Protein AF-H0GTE5-F1 (afdb_monomer_lite)

pLDDT: mean 88.33, std 17.84, range [20.48, 98.75]

Secondary structure (DSSP, 8-state):
---------------S----EEEEEEEEE-TT-EEEEEEEEEHHHHHHTT---SEEEEEEEE-S-GGGTT--TT--S-EEEEEEETT--TTSPPPSSPPPPEEEEE-TT-EEEEEEE-STTTB-TTSSEEEEEEEEEE---S-SS--EEEEEEEESSTTGGG-TT------TTEEEEEEEHHHHHSPPPS-TTSEEEEEEEE--TT--TTTTTHHHHHHHHHHHTTS-TTT---EEEEE-GGGTT-GGGHHHHHHHHHHHHHHHHHHHHHTTSEEEEEEEEEETTHHHHHHHHHHHHHHH-GGGG-TTTSPEEEEEEEES--TT--SSPPPGGGTS--

Organism: Saccharomyces cerevisiae x Saccharomyces kudriavzevii (strain VIN7) (NCBI:txid1095631)

Sequence (338 aa):
MPYNILRMKNSLETSGSDGILLADERKTLRIGELYRYKFSVNKNVLKGQGLDVSQLYVRIKNEESSLLRPVYLAGPYSFYIDIRPHNYNENRKFPGKEAIPFIENLKPDERFKVKILLNKNSRVNDSSIYSWTIDIISQLAVTTIPRLEFTFRIGTTRKAVKKSGGRFVSTEGVSLEMWDTKSLWDLPPKFPNKPVHLVIVTHGIFSNIGCDMLYMKDKIEEMTFPMDEAVNPNIIVRGCMDNVGKSGHGIHCLGVRVGKYVLETVDELNKKYRVDRISFIGHSLGGPTQSMAVRYITVKRPSFFDPVKGVKPVNFITLASPFIGVIGDFPFYLSVPL

InterPro domains:
  IPR007751 Domain of unknown function DUF676, lipase-like [PF05057] (193-332)
  IPR029058 Alpha/Beta hydrolase fold [G3DSA:3.40.50.1820] (156-332)
  IPR029058 Alpha/Beta hydrolase fold [SSF53474] (197-326)
  IPR044294 Lipase-like [PTHR12482] (180-328)

Radius of gyration: 23.04 Å; chains: 1; bounding box: 52×58×65 Å

Structure (mmCIF, N/CA/C/O backbone):
data_AF-H0GTE5-F1
#
_entry.id   AF-H0GTE5-F1
#
loop_
_atom_site.group_PDB
_atom_site.id
_atom_site.type_symbol
_atom_site.label_atom_id
_atom_site.label_alt_id
_atom_site.label_comp_id
_atom_site.label_asym_id
_atom_site.label_entity_id
_atom_site.label_seq_id
_atom_site.pdbx_PDB_ins_code
_atom_site.Cartn_x
_atom_site.Cartn_y
_atom_site.Cartn_z
_atom_site.occupancy
_atom_site.B_iso_or_equiv
_atom_site.auth_seq_id
_atom_site.auth_comp_id
_atom_site.auth_asym_id
_atom_site.auth_atom_id
_atom_site.pdbx_PDB_model_num
ATOM 1 N N . MET A 1 1 ? -12.623 39.280 18.910 1.00 26.59 1 MET A N 1
ATOM 2 C CA . MET A 1 1 ? -13.501 38.135 19.233 1.00 26.59 1 MET A CA 1
ATOM 3 C C . MET A 1 1 ? -12.707 36.847 19.084 1.00 26.59 1 MET A C 1
ATOM 5 O O . MET A 1 1 ? -12.363 36.517 17.955 1.00 26.59 1 MET A O 1
ATOM 9 N N . PRO A 1 2 ? -12.332 36.158 20.171 1.00 26.14 2 PRO A N 1
ATOM 10 C CA . PRO A 1 2 ? -11.613 34.901 20.057 1.00 26.14 2 PRO A CA 1
ATOM 11 C C . PRO A 1 2 ? -12.611 33.744 19.938 1.00 26.14 2 PRO A C 1
ATOM 13 O O . PRO A 1 2 ? -13.524 33.596 20.747 1.00 26.14 2 PRO A O 1
ATOM 16 N N . TYR A 1 3 ? -12.449 32.953 18.883 1.00 22.62 3 TYR A N 1
ATOM 17 C CA . TYR A 1 3 ? -13.254 31.775 18.593 1.00 22.62 3 TYR A CA 1
ATOM 18 C C . TYR A 1 3 ? -13.090 30.714 19.692 1.00 22.62 3 TYR A C 1
ATOM 20 O O . TYR A 1 3 ? -11.980 30.291 20.015 1.00 22.62 3 TYR A O 1
ATOM 28 N N . ASN A 1 4 ? -14.220 30.271 20.248 1.00 21.27 4 ASN A N 1
ATOM 29 C CA . ASN A 1 4 ? -14.313 29.163 21.191 1.00 21.27 4 ASN A CA 1
ATOM 30 C C . ASN A 1 4 ? -13.873 27.850 20.526 1.00 21.27 4 ASN A C 1
ATOM 32 O O . ASN A 1 4 ? -14.575 27.297 19.681 1.00 21.27 4 ASN A O 1
ATOM 36 N N . ILE A 1 5 ? -12.731 27.314 20.955 1.00 22.06 5 ILE A N 1
ATOM 37 C CA . ILE A 1 5 ? -12.321 25.943 20.647 1.00 22.06 5 ILE A CA 1
ATOM 38 C C . ILE A 1 5 ? -13.143 25.003 21.538 1.00 22.06 5 ILE A C 1
ATOM 40 O O . ILE A 1 5 ? -12.866 24.840 22.728 1.00 22.06 5 ILE A O 1
ATOM 44 N N . LEU A 1 6 ? -14.158 24.362 20.956 1.00 20.48 6 LEU A N 1
ATOM 45 C CA . LEU A 1 6 ? -14.913 23.271 21.574 1.00 20.48 6 LEU A CA 1
ATOM 46 C C . LEU A 1 6 ? -14.005 22.040 21.751 1.00 20.48 6 LEU A C 1
ATOM 48 O O . LEU A 1 6 ? -13.966 21.129 20.926 1.00 20.48 6 LEU A O 1
ATOM 52 N N . ARG A 1 7 ? -13.274 21.983 22.870 1.00 22.12 7 ARG A N 1
ATOM 53 C CA . ARG A 1 7 ? -12.732 20.721 23.392 1.00 22.12 7 ARG A CA 1
ATOM 54 C C . ARG A 1 7 ? -13.907 19.863 23.862 1.00 22.12 7 ARG A C 1
ATOM 56 O O . ARG A 1 7 ? -14.405 20.053 24.969 1.00 22.12 7 ARG A O 1
ATOM 63 N N . MET A 1 8 ? -14.329 18.891 23.052 1.00 21.27 8 MET A N 1
ATOM 64 C CA . MET A 1 8 ? -15.244 17.837 23.505 1.00 21.27 8 MET A CA 1
ATOM 65 C C . MET A 1 8 ? -14.585 17.017 24.630 1.00 21.27 8 MET A C 1
ATOM 67 O O . MET A 1 8 ? -13.840 16.064 24.389 1.00 21.27 8 MET A O 1
ATOM 71 N N . LYS A 1 9 ? -14.876 17.382 25.883 1.00 25.38 9 LYS A N 1
ATOM 72 C CA . LYS A 1 9 ? -14.775 16.490 27.043 1.00 25.38 9 LYS A CA 1
ATOM 73 C C . LYS A 1 9 ? -15.953 15.516 26.976 1.00 25.38 9 LYS A C 1
ATOM 75 O O . LYS A 1 9 ? -17.044 15.858 27.401 1.00 25.38 9 LYS A O 1
ATOM 80 N N . ASN A 1 10 ? -15.730 14.298 26.487 1.00 25.47 10 ASN A N 1
ATOM 81 C CA . ASN A 1 10 ? -16.711 13.218 26.646 1.00 25.47 10 ASN A CA 1
ATOM 82 C C . ASN A 1 10 ? -16.295 12.298 27.797 1.00 25.47 10 ASN A C 1
ATOM 84 O O . ASN A 1 10 ? -15.542 11.332 27.597 1.00 25.47 10 ASN A O 1
ATOM 88 N N . SER A 1 11 ? -16.792 12.651 28.985 1.00 26.09 11 SER A N 1
ATOM 89 C CA . SER A 1 11 ? -16.929 11.828 30.191 1.00 26.09 11 SER A CA 1
ATOM 90 C C . SER A 1 11 ? -18.225 11.003 30.177 1.00 26.09 11 SER A C 1
ATOM 92 O O . SER A 1 11 ? -19.241 11.521 29.732 1.00 26.09 11 SER A O 1
ATOM 94 N N . LEU A 1 12 ? -18.143 9.797 30.771 1.00 27.78 12 LEU A N 1
ATOM 95 C CA . LEU A 1 12 ? -19.218 8.899 31.262 1.00 27.78 12 LEU A CA 1
ATOM 96 C C . LEU A 1 12 ? -20.091 8.257 30.154 1.00 27.78 12 LEU A C 1
ATOM 98 O O . LEU A 1 12 ? -20.336 8.868 29.129 1.00 27.78 12 LEU A O 1
ATOM 102 N N . GLU A 1 13 ? -20.478 6.978 30.188 1.00 27.97 13 GLU A N 1
ATOM 103 C CA . GLU A 1 13 ? -20.830 6.102 31.312 1.00 27.97 13 GLU A CA 1
ATOM 104 C C . GLU A 1 13 ? -20.121 4.734 31.299 1.00 27.97 13 GLU A C 1
ATOM 106 O O . GLU A 1 13 ? -19.638 4.231 30.282 1.00 27.97 13 GLU A O 1
ATOM 111 N N . THR A 1 14 ? -20.070 4.145 32.490 1.00 42.22 14 THR A N 1
ATOM 112 C CA . THR A 1 14 ? -19.680 2.771 32.797 1.00 42.22 14 THR A CA 1
ATOM 113 C C . THR A 1 14 ? -20.924 1.944 33.090 1.00 42.22 14 THR A C 1
ATOM 115 O O . THR A 1 14 ? -21.629 2.252 34.046 1.00 42.22 14 THR A O 1
ATOM 118 N N . SER A 1 15 ? -21.115 0.838 32.375 1.00 33.84 15 SER A N 1
ATOM 119 C CA . SER A 1 15 ? -21.896 -0.299 32.862 1.00 33.84 15 SER A CA 1
ATOM 120 C C . SER A 1 15 ? -21.244 -1.612 32.404 1.00 33.84 15 SER A C 1
ATOM 122 O O . SER A 1 15 ? -20.975 -1.829 31.227 1.00 33.84 15 SER A O 1
ATOM 124 N N . GLY A 1 16 ? -20.902 -2.461 33.375 1.00 40.75 16 GLY A N 1
ATOM 125 C CA . GLY A 1 16 ? -21.003 -3.915 33.230 1.00 40.75 16 GLY A CA 1
ATOM 126 C C . GLY A 1 16 ? -20.027 -4.699 32.343 1.00 40.75 16 GLY A C 1
ATOM 127 O O . GLY A 1 16 ? -20.429 -5.738 31.849 1.00 40.75 16 GLY A O 1
ATOM 128 N N . SER A 1 17 ? -18.786 -4.262 32.108 1.00 60.53 17 SER A N 1
ATOM 129 C CA . SER A 1 17 ? -17.602 -5.123 31.855 1.00 60.53 17 SER A CA 1
ATOM 130 C C . SER A 1 17 ? -16.410 -4.244 31.459 1.00 60.53 17 SER A C 1
ATOM 132 O O . SER A 1 17 ? -16.575 -3.150 30.918 1.00 60.53 17 SER A O 1
ATOM 134 N N . ASP A 1 18 ? -15.178 -4.696 31.696 1.00 72.69 18 ASP A N 1
ATOM 135 C CA . ASP A 1 18 ? -13.967 -3.990 31.241 1.00 72.69 18 ASP A CA 1
ATOM 136 C C . ASP A 1 18 ? -13.840 -3.900 29.701 1.00 72.69 18 ASP A C 1
ATOM 138 O O . ASP A 1 18 ? -12.944 -3.226 29.181 1.00 72.69 18 ASP A O 1
ATOM 142 N N . GLY A 1 19 ? -14.785 -4.498 28.968 1.00 81.19 19 GLY A N 1
ATOM 143 C CA . GLY A 1 19 ? -14.738 -4.717 27.532 1.00 81.19 19 GLY A CA 1
ATOM 144 C C . GLY A 1 19 ? -13.769 -5.831 27.155 1.00 81.19 19 GLY A C 1
ATOM 145 O O . GLY A 1 19 ? -13.011 -6.334 27.981 1.00 81.19 19 GLY A O 1
ATOM 146 N N . ILE A 1 20 ? -13.787 -6.190 25.877 1.00 86.69 20 ILE A N 1
ATOM 147 C CA . ILE A 1 20 ? -12.930 -7.227 25.306 1.00 86.69 20 ILE A CA 1
ATOM 148 C C . ILE A 1 20 ? -12.001 -6.570 24.292 1.00 86.69 20 ILE A C 1
ATOM 150 O O . ILE A 1 20 ? -12.402 -5.665 23.549 1.00 86.69 20 ILE A O 1
ATOM 154 N N . LEU A 1 21 ? -10.741 -6.998 24.312 1.00 88.81 21 LEU A N 1
ATOM 155 C CA . LEU A 1 21 ? -9.740 -6.637 23.321 1.00 88.81 21 LEU A CA 1
ATOM 156 C C . LEU A 1 21 ? -9.848 -7.625 22.155 1.00 88.81 21 LEU A C 1
ATOM 158 O O . LEU A 1 21 ? -9.698 -8.826 22.351 1.00 88.81 21 LEU A O 1
ATOM 162 N N . LEU A 1 22 ? -10.149 -7.102 20.971 1.00 89.56 22 LEU A N 1
ATOM 163 C CA . LEU A 1 22 ? -10.405 -7.865 19.747 1.00 89.56 22 LEU A CA 1
ATOM 164 C C . LEU A 1 22 ? -9.160 -7.982 18.858 1.00 89.56 22 LEU A C 1
ATOM 166 O O . LEU A 1 22 ? -9.070 -8.898 18.053 1.00 89.56 22 LEU A O 1
ATOM 170 N N . ALA A 1 23 ? -8.218 -7.046 18.992 1.00 88.75 23 ALA A N 1
ATOM 171 C CA . ALA A 1 23 ? -6.922 -7.053 18.319 1.00 88.75 23 ALA A CA 1
ATOM 172 C C . ALA A 1 23 ? -5.877 -6.350 19.197 1.00 88.75 23 ALA A C 1
ATOM 174 O O . ALA A 1 23 ? -6.193 -5.323 19.810 1.00 88.75 23 ALA A O 1
ATOM 175 N N . ASP A 1 24 ? -4.654 -6.885 19.240 1.00 90.56 24 ASP A N 1
ATOM 176 C CA . ASP A 1 24 ? -3.477 -6.268 19.872 1.00 90.56 24 ASP A CA 1
ATOM 177 C C . ASP A 1 24 ? -2.223 -6.636 19.078 1.00 90.56 24 ASP A C 1
ATOM 179 O O . ASP A 1 24 ? -1.753 -7.768 19.125 1.00 90.56 24 ASP A O 1
ATOM 183 N N . GLU A 1 25 ? -1.696 -5.673 18.334 1.00 90.75 25 GLU A N 1
ATOM 184 C CA . GLU A 1 25 ? -0.494 -5.825 17.526 1.00 90.75 25 GLU A CA 1
ATOM 185 C C . GLU A 1 25 ? 0.579 -4.850 18.011 1.00 90.75 25 GLU A C 1
ATOM 187 O O . GLU A 1 25 ? 0.299 -3.698 18.357 1.00 90.75 25 GLU A O 1
ATOM 192 N N . ARG A 1 26 ? 1.833 -5.302 17.980 1.00 94.81 26 ARG A N 1
ATOM 193 C CA . ARG A 1 26 ? 3.022 -4.455 18.106 1.00 94.81 26 ARG A CA 1
ATOM 194 C C . ARG A 1 26 ? 3.923 -4.744 16.918 1.00 94.81 26 ARG A C 1
ATOM 196 O O . ARG A 1 26 ? 4.288 -5.900 16.697 1.00 94.81 26 ARG A O 1
ATOM 203 N N . LYS A 1 27 ? 4.251 -3.715 16.140 1.00 96.31 27 LYS A N 1
ATOM 204 C CA . LYS A 1 27 ? 5.019 -3.850 14.897 1.00 96.31 27 LYS A CA 1
ATOM 205 C C . LYS A 1 27 ? 6.020 -2.717 14.750 1.00 96.31 27 LYS A C 1
ATOM 207 O O . LYS A 1 27 ? 5.925 -1.696 15.424 1.00 96.31 27 LYS A O 1
ATOM 212 N N . THR A 1 28 ? 6.963 -2.923 13.837 1.00 97.19 28 THR A N 1
ATOM 213 C CA . THR A 1 28 ? 7.971 -1.931 13.467 1.00 97.19 28 THR A CA 1
ATOM 214 C C . THR A 1 28 ? 7.917 -1.642 11.973 1.00 97.19 28 THR A C 1
ATOM 216 O O . THR A 1 28 ? 7.574 -2.533 11.194 1.00 97.19 28 THR A O 1
ATOM 219 N N . LEU A 1 29 ? 8.237 -0.406 11.591 1.00 96.69 29 LEU A N 1
ATOM 220 C CA . LEU A 1 29 ? 8.299 0.063 10.207 1.00 96.69 29 LEU A CA 1
ATOM 221 C C . LEU A 1 29 ? 9.578 0.866 9.958 1.00 96.69 29 LEU A C 1
ATOM 223 O O . LEU A 1 29 ? 10.021 1.640 10.808 1.00 96.69 29 LEU A O 1
ATOM 227 N N . ARG A 1 30 ? 10.156 0.707 8.773 1.00 95.50 30 ARG A N 1
ATOM 228 C CA . ARG A 1 30 ? 11.253 1.518 8.224 1.00 95.50 30 ARG A CA 1
ATOM 229 C C . ARG A 1 30 ? 10.733 2.482 7.163 1.00 95.50 30 ARG A C 1
ATOM 231 O O . ARG A 1 30 ? 9.533 2.602 6.927 1.00 95.50 30 ARG A O 1
ATOM 238 N N . ILE A 1 31 ? 11.648 3.205 6.527 1.00 93.62 31 ILE A N 1
ATOM 239 C CA . ILE A 1 31 ? 11.345 4.031 5.359 1.00 93.62 31 ILE A CA 1
ATOM 240 C C . ILE A 1 31 ? 10.712 3.200 4.241 1.00 93.62 31 ILE A C 1
ATOM 242 O O . ILE A 1 31 ? 11.211 2.135 3.880 1.00 93.62 31 ILE A O 1
ATOM 246 N N . GLY A 1 32 ? 9.611 3.712 3.696 1.00 94.38 32 GLY A N 1
ATOM 247 C CA . GLY A 1 32 ? 8.857 3.042 2.644 1.00 94.38 32 GLY A CA 1
ATOM 248 C C . GLY A 1 32 ? 8.164 1.753 3.070 1.00 94.38 32 GLY A C 1
ATOM 249 O O . GLY A 1 32 ? 7.756 0.992 2.198 1.00 94.38 32 GLY A O 1
ATOM 250 N N . GLU A 1 33 ? 8.035 1.499 4.375 1.00 97.06 33 GLU A N 1
ATOM 251 C CA . GLU A 1 33 ? 7.276 0.365 4.886 1.00 97.06 33 GLU A CA 1
ATOM 252 C C . GLU A 1 33 ? 5.922 0.791 5.470 1.00 97.06 33 GLU A C 1
ATOM 254 O O . GLU A 1 33 ? 5.777 1.858 6.079 1.00 97.06 33 GLU A O 1
ATOM 259 N N . LEU A 1 34 ? 4.941 -0.100 5.341 1.00 98.00 34 LEU A N 1
ATOM 260 C CA . LEU A 1 34 ? 3.605 0.041 5.904 1.00 98.00 34 LEU A CA 1
ATOM 261 C C . LEU A 1 34 ? 2.998 -1.305 6.308 1.00 98.00 34 LEU A C 1
ATOM 263 O O . LEU A 1 34 ? 3.437 -2.368 5.861 1.00 98.00 34 LEU A O 1
ATOM 267 N N . TYR A 1 35 ? 1.945 -1.229 7.120 1.00 98.44 35 TYR A N 1
ATOM 268 C CA . TYR A 1 35 ? 0.999 -2.323 7.318 1.00 98.44 35 TYR A CA 1
ATOM 269 C C . TYR A 1 35 ? -0.395 -1.890 6.879 1.00 98.44 35 TYR A C 1
ATOM 271 O O . TYR A 1 35 ? -0.870 -0.823 7.276 1.00 98.44 35 TYR A O 1
ATOM 279 N N . ARG A 1 36 ? -1.059 -2.760 6.117 1.00 98.50 36 ARG A N 1
ATOM 280 C CA . ARG A 1 36 ? -2.489 -2.679 5.821 1.00 98.50 36 ARG A CA 1
ATOM 281 C C . ARG A 1 36 ? -3.209 -3.777 6.582 1.00 98.50 36 ARG A C 1
ATOM 283 O O . ARG A 1 36 ? -2.862 -4.950 6.462 1.00 98.50 36 ARG A O 1
ATOM 290 N N . TYR A 1 37 ? -4.237 -3.409 7.327 1.00 97.94 37 TYR A N 1
ATOM 291 C CA . TYR A 1 37 ? -5.113 -4.344 8.019 1.00 97.94 37 TYR A CA 1
ATOM 292 C C . TYR A 1 37 ? -6.502 -4.305 7.406 1.00 97.94 37 TYR A C 1
ATOM 294 O O . TYR A 1 37 ? -7.012 -3.233 7.081 1.00 97.94 37 TYR A O 1
ATOM 302 N N . LYS A 1 38 ? -7.151 -5.464 7.325 1.00 97.75 38 LYS A N 1
ATOM 303 C CA . LYS A 1 38 ? -8.587 -5.561 7.078 1.00 97.75 38 LYS A CA 1
ATOM 304 C C . LYS A 1 38 ? -9.236 -6.222 8.279 1.00 97.75 38 LYS A C 1
ATOM 306 O O . LYS A 1 38 ? -9.099 -7.423 8.508 1.00 97.75 38 LYS A O 1
ATOM 311 N N . PHE A 1 39 ? -9.918 -5.406 9.068 1.00 97.00 39 PHE A N 1
ATOM 312 C CA . PHE A 1 39 ? -10.605 -5.847 10.270 1.00 97.00 39 PHE A CA 1
ATOM 313 C C . PHE A 1 39 ? -12.080 -6.072 9.955 1.00 97.00 39 PHE A C 1
ATOM 315 O O . PHE A 1 39 ? -12.734 -5.158 9.453 1.00 97.00 39 PHE A O 1
ATOM 322 N N . SER A 1 40 ? -12.609 -7.257 10.257 1.00 96.75 40 SER A N 1
ATOM 323 C CA . SER A 1 40 ? -14.023 -7.579 10.041 1.00 96.75 40 SER A CA 1
ATOM 324 C C . SER A 1 40 ? -14.668 -8.193 11.278 1.00 96.75 40 SER A C 1
ATOM 326 O O . SER A 1 40 ? -14.043 -8.959 12.007 1.00 96.75 40 SER A O 1
ATOM 328 N N . VAL A 1 41 ? -15.940 -7.868 11.506 1.00 95.44 41 VAL A N 1
ATOM 329 C CA . VAL A 1 41 ? -16.743 -8.406 12.610 1.00 95.44 41 VAL A CA 1
ATOM 330 C C . VAL A 1 41 ? -18.126 -8.829 12.137 1.00 95.44 41 VAL A C 1
ATOM 332 O O . VAL A 1 41 ? -18.790 -8.094 11.408 1.00 95.44 41 VAL A O 1
ATOM 335 N N . ASN A 1 42 ? -18.597 -9.985 12.593 1.00 95.19 42 ASN A N 1
ATOM 336 C CA . ASN A 1 42 ? -19.972 -10.428 12.424 1.00 95.19 42 ASN A CA 1
ATOM 337 C C . ASN A 1 42 ? -20.795 -10.026 13.653 1.00 95.19 42 ASN A C 1
ATOM 339 O O . ASN A 1 42 ? -20.673 -10.610 14.731 1.00 95.19 42 ASN A O 1
ATOM 343 N N . LYS A 1 43 ? -21.670 -9.034 13.480 1.00 93.75 43 LYS A N 1
ATOM 344 C CA . LYS A 1 43 ? -22.459 -8.459 14.575 1.00 93.75 43 LYS A CA 1
ATOM 345 C C . LYS A 1 43 ? -23.405 -9.470 15.230 1.00 93.75 43 LYS A C 1
ATOM 347 O O . LYS A 1 43 ? -23.590 -9.414 16.440 1.00 93.75 43 LYS A O 1
ATOM 352 N N . ASN A 1 44 ? -23.986 -10.392 14.461 1.00 93.25 44 ASN A N 1
ATOM 353 C CA . ASN A 1 44 ? -24.917 -11.388 15.003 1.00 93.25 44 ASN A CA 1
ATOM 354 C C . ASN A 1 44 ? -24.191 -12.406 15.887 1.00 93.25 44 ASN A C 1
ATOM 356 O O . ASN A 1 44 ? -24.697 -12.759 16.948 1.00 93.25 44 ASN A O 1
ATOM 360 N N . VAL A 1 45 ? -22.989 -12.820 15.478 1.00 90.62 45 VAL A N 1
ATOM 361 C CA . VAL A 1 45 ? -22.139 -13.732 16.256 1.00 90.62 45 VAL A CA 1
ATOM 362 C C . VAL A 1 45 ? -21.692 -13.065 17.559 1.00 90.62 45 VAL A C 1
ATOM 364 O O . VAL A 1 45 ? -21.856 -13.647 18.628 1.00 90.62 45 VAL A O 1
ATOM 367 N N . LEU A 1 46 ? -21.241 -11.805 17.498 1.00 87.00 46 LEU A N 1
ATOM 368 C CA . LEU A 1 46 ? -20.909 -11.029 18.699 1.00 87.00 46 LEU A CA 1
ATOM 369 C C . LEU A 1 46 ? -22.116 -10.881 19.635 1.00 87.00 46 LEU A C 1
ATOM 371 O O . LEU A 1 46 ? -21.996 -11.099 20.840 1.00 87.00 46 LEU A O 1
ATOM 375 N N . LYS A 1 47 ? -23.300 -10.579 19.089 1.00 89.88 47 LYS A N 1
ATOM 376 C CA . LYS A 1 47 ? -24.535 -10.476 19.874 1.00 89.88 47 LYS A CA 1
ATOM 377 C C . LYS A 1 47 ? -24.908 -11.802 20.544 1.00 89.88 47 LYS A C 1
ATOM 379 O O . LYS A 1 47 ? -25.308 -11.784 21.705 1.00 89.88 47 LYS A O 1
ATOM 384 N N . GLY A 1 48 ? -24.730 -12.933 19.857 1.00 86.00 48 GLY A N 1
ATOM 385 C CA . GLY A 1 48 ? -24.923 -14.273 20.425 1.00 86.00 48 GLY A CA 1
AT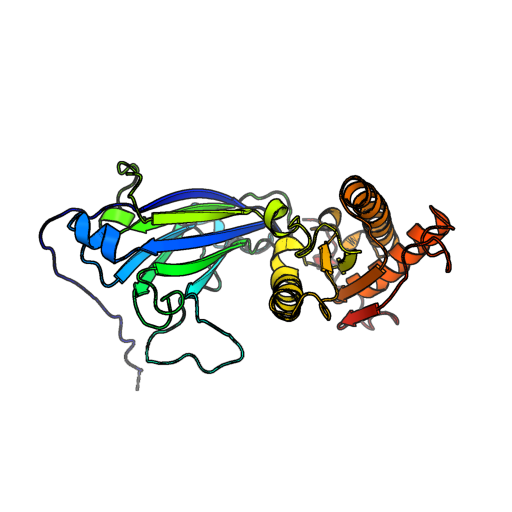OM 386 C C . GLY A 1 48 ? -23.989 -14.582 21.602 1.00 86.00 48 GLY A C 1
ATOM 387 O O . GLY A 1 48 ? -24.365 -15.327 22.499 1.00 86.00 48 GLY A O 1
ATOM 388 N N . GLN A 1 49 ? -22.819 -13.942 21.654 1.00 82.94 49 GLN A N 1
ATOM 389 C CA . GLN A 1 49 ? -21.866 -14.014 22.771 1.00 82.94 49 GLN A CA 1
ATOM 390 C C . GL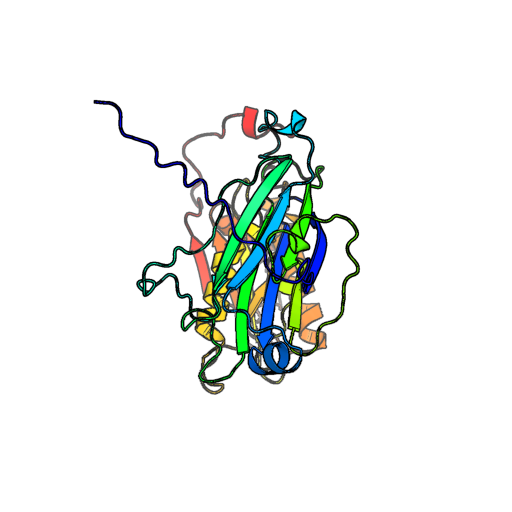N A 1 49 ? -22.116 -12.949 23.859 1.00 82.94 49 GLN A C 1
ATOM 392 O O . GLN A 1 49 ? -21.275 -12.736 24.731 1.00 82.94 49 GLN A O 1
ATOM 397 N N . GLY A 1 50 ? -23.247 -12.238 23.805 1.00 83.00 50 GLY A N 1
ATOM 398 C CA . GLY A 1 50 ? -23.591 -11.178 24.758 1.00 83.00 50 GLY A CA 1
ATOM 399 C C . GLY A 1 50 ? -22.934 -9.820 24.475 1.00 83.00 50 GLY A C 1
ATOM 400 O O . GLY A 1 50 ? -23.015 -8.918 25.307 1.00 83.00 50 GLY A O 1
ATOM 401 N N . LEU A 1 51 ? -22.301 -9.637 23.310 1.00 84.06 51 LEU A N 1
ATOM 402 C CA . LEU A 1 51 ? -21.635 -8.395 22.901 1.00 84.06 51 LEU A CA 1
ATOM 403 C C . LEU A 1 51 ? -22.485 -7.631 21.874 1.00 84.06 51 LEU A C 1
ATOM 405 O O . LEU A 1 51 ? -22.182 -7.613 20.680 1.00 84.06 51 LEU A O 1
ATOM 409 N N . ASP A 1 52 ? -23.551 -6.968 22.327 1.00 87.44 52 ASP A N 1
ATOM 410 C CA . ASP A 1 52 ? -24.343 -6.084 21.458 1.00 87.44 52 ASP A CA 1
ATOM 411 C C . ASP A 1 52 ? -23.670 -4.707 21.324 1.00 87.44 52 ASP A C 1
ATOM 413 O O . ASP A 1 52 ? -23.910 -3.779 22.101 1.00 87.44 52 ASP A O 1
ATOM 417 N N . VAL A 1 53 ? -22.760 -4.586 20.352 1.00 87.44 53 VAL A N 1
ATOM 418 C CA . VAL A 1 53 ? -21.994 -3.358 20.098 1.00 87.44 53 VAL A CA 1
ATOM 419 C C . VAL A 1 53 ? -22.470 -2.632 18.838 1.00 87.44 53 VAL A C 1
ATOM 421 O O . VAL A 1 53 ? -22.671 -3.218 17.775 1.00 87.44 53 VAL A O 1
ATOM 424 N N . SER A 1 54 ? -22.617 -1.310 18.941 1.00 93.06 54 SER A N 1
ATOM 425 C CA . SER A 1 54 ? -22.879 -0.408 17.806 1.00 93.06 54 SER A CA 1
ATOM 426 C C . SER A 1 54 ? -21.623 0.311 17.305 1.00 93.06 54 SER A C 1
ATOM 428 O O . SER A 1 54 ? -21.616 0.882 16.215 1.00 93.06 54 SER A O 1
ATOM 430 N N . GLN A 1 55 ? -20.554 0.286 18.099 1.00 95.12 55 GLN A N 1
ATOM 431 C CA . GLN A 1 55 ? -19.285 0.946 17.824 1.00 95.12 55 GLN A CA 1
ATOM 432 C C . GLN A 1 55 ? -18.143 0.158 18.464 1.00 95.12 55 GLN A C 1
ATOM 434 O O . GLN A 1 55 ? -18.324 -0.473 19.507 1.00 95.12 55 GLN A O 1
ATOM 439 N N . LEU A 1 56 ? -16.959 0.266 17.878 1.00 95.94 56 LEU A N 1
ATOM 440 C CA . LEU A 1 56 ? -15.712 -0.252 18.428 1.00 95.94 56 LEU A CA 1
ATOM 441 C C . LEU A 1 56 ? -14.717 0.891 18.608 1.00 95.94 56 LEU A C 1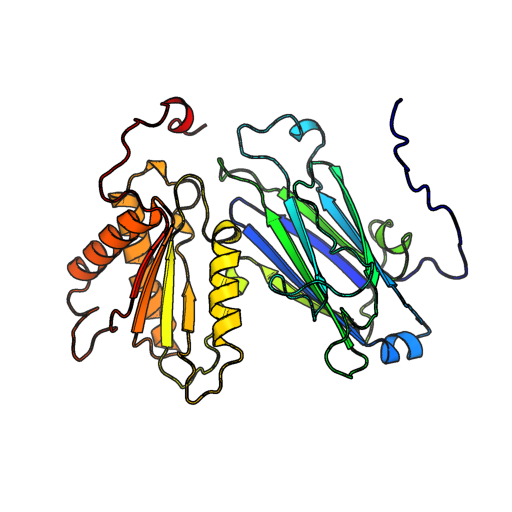
ATOM 443 O O . LEU A 1 56 ? -14.873 1.981 18.052 1.00 95.94 56 LEU A O 1
ATOM 447 N N . TYR A 1 57 ? -13.693 0.643 19.412 1.00 96.69 57 TYR A N 1
ATOM 448 C CA . TYR A 1 57 ? -12.662 1.616 19.733 1.00 96.69 57 TYR A CA 1
ATOM 449 C C . TYR A 1 57 ? -11.341 1.162 19.146 1.00 96.69 57 TYR A C 1
ATOM 451 O O . TYR A 1 57 ? -10.888 0.061 19.446 1.00 96.69 57 TYR A O 1
ATOM 459 N N . VAL A 1 58 ? -10.720 2.034 18.358 1.00 97.44 58 VAL A N 1
ATOM 460 C CA . VAL A 1 58 ? -9.382 1.829 17.808 1.00 97.44 58 VAL A CA 1
ATOM 461 C C . VAL A 1 58 ? -8.407 2.727 18.550 1.00 97.44 58 VAL A C 1
ATOM 463 O O . VAL A 1 58 ? -8.689 3.902 18.820 1.00 97.44 58 VAL A O 1
ATOM 466 N N . ARG A 1 59 ? -7.252 2.169 18.897 1.00 97.50 59 ARG A N 1
ATOM 467 C CA . ARG A 1 59 ? -6.139 2.899 19.487 1.00 97.50 59 ARG A CA 1
ATOM 468 C C . ARG A 1 59 ? -4.853 2.496 18.789 1.00 97.50 59 ARG A C 1
ATOM 470 O O . ARG A 1 59 ? -4.459 1.340 18.876 1.00 97.50 59 ARG A O 1
ATOM 477 N N . ILE A 1 60 ? -4.178 3.471 18.195 1.00 98.12 60 ILE A N 1
ATOM 478 C CA . ILE A 1 60 ? -2.824 3.310 17.669 1.00 98.12 60 ILE A CA 1
ATOM 479 C C . ILE A 1 60 ? -1.902 4.239 18.451 1.00 98.12 60 ILE A C 1
ATOM 481 O O . ILE A 1 60 ? -2.260 5.393 18.701 1.00 98.12 60 ILE A O 1
ATOM 485 N N . LYS A 1 61 ? -0.758 3.740 18.912 1.00 97.62 61 LYS A N 1
ATOM 486 C CA . LYS A 1 61 ? 0.248 4.533 19.624 1.00 97.62 61 LYS A CA 1
ATOM 487 C C . LYS A 1 61 ? 1.566 4.451 18.875 1.00 97.62 61 LYS A C 1
ATOM 489 O O . LYS A 1 61 ? 2.011 3.355 18.561 1.00 97.62 61 LYS A O 1
ATOM 494 N N . ASN A 1 62 ? 2.179 5.608 18.659 1.00 97.69 62 ASN A N 1
ATOM 495 C CA . ASN A 1 62 ? 3.581 5.694 18.291 1.00 97.69 62 ASN A CA 1
ATOM 496 C C . ASN A 1 62 ? 4.411 5.446 19.563 1.00 97.69 62 ASN A C 1
ATOM 498 O O . ASN A 1 62 ? 4.256 6.170 20.553 1.00 97.69 62 ASN A O 1
ATOM 502 N N . GLU A 1 63 ? 5.198 4.373 19.575 1.00 97.25 63 GLU A N 1
ATOM 503 C CA . GLU A 1 63 ? 5.982 3.953 20.743 1.00 97.25 63 GLU A CA 1
ATOM 504 C C . GLU A 1 63 ? 7.345 4.654 20.824 1.00 97.25 63 GLU A C 1
ATOM 506 O O . GLU A 1 63 ? 8.039 4.510 21.831 1.00 97.25 63 GLU A O 1
ATOM 511 N N . GLU A 1 64 ? 7.692 5.474 19.827 1.00 95.69 64 GLU A N 1
ATOM 512 C CA . GLU A 1 64 ? 8.917 6.265 19.832 1.00 95.69 64 GLU A CA 1
ATOM 513 C C . GLU A 1 64 ? 8.965 7.258 20.999 1.00 95.69 64 GLU A C 1
ATOM 515 O O . GLU A 1 64 ? 7.949 7.804 21.450 1.00 95.69 64 GLU A O 1
ATOM 520 N N . SER A 1 65 ? 10.184 7.538 21.463 1.00 93.81 65 SER A N 1
ATOM 521 C CA . SER A 1 65 ? 10.431 8.489 22.547 1.00 93.81 65 SER A CA 1
ATOM 522 C C . SER A 1 65 ? 9.982 9.899 22.168 1.00 93.81 65 SER A C 1
ATOM 524 O O . SER A 1 65 ? 10.317 10.412 21.100 1.00 93.81 65 SER A O 1
ATOM 526 N N . SER A 1 66 ? 9.307 10.593 23.087 1.00 93.00 66 SER A N 1
ATOM 527 C CA . SER A 1 66 ? 8.921 12.000 22.910 1.00 93.00 66 SER A CA 1
ATOM 528 C C . SER A 1 66 ? 10.117 12.931 22.654 1.00 93.00 66 SER A C 1
ATOM 530 O O . SER A 1 66 ? 9.932 13.995 22.061 1.00 93.00 66 SER A O 1
ATOM 532 N N . LEU A 1 67 ? 11.336 12.511 23.022 1.00 90.81 67 LEU A N 1
ATOM 533 C CA . LEU A 1 67 ? 12.593 13.211 22.732 1.00 90.81 67 LEU A CA 1
ATOM 534 C C . LEU A 1 67 ? 12.928 13.278 21.233 1.00 90.81 67 LEU A C 1
ATOM 536 O O . LEU A 1 67 ? 13.735 14.113 20.840 1.00 90.81 67 LEU A O 1
ATOM 540 N N . LEU A 1 68 ? 12.303 12.442 20.397 1.00 88.12 68 LEU A N 1
ATOM 541 C CA . LEU A 1 68 ? 12.497 12.431 18.942 1.00 88.12 68 LEU A CA 1
ATOM 542 C C . LEU A 1 68 ? 11.584 13.421 18.203 1.00 88.12 68 LEU A C 1
ATOM 544 O O . LEU A 1 68 ? 11.775 13.666 17.016 1.00 88.12 68 LEU A O 1
ATOM 548 N N . ARG A 1 69 ? 10.620 14.054 18.888 1.00 85.69 69 ARG A N 1
ATOM 549 C CA . ARG A 1 69 ? 9.726 15.066 18.290 1.00 85.69 69 ARG A CA 1
ATOM 550 C C . ARG A 1 69 ? 10.429 16.245 17.600 1.00 85.69 69 ARG A C 1
ATOM 552 O O . ARG A 1 69 ? 9.892 16.687 16.591 1.00 85.69 69 ARG A O 1
ATOM 559 N N . PRO A 1 70 ? 11.543 16.810 18.106 1.00 83.06 70 PRO A N 1
ATOM 560 C CA . PRO A 1 70 ? 12.253 17.885 17.414 1.00 83.06 70 PRO A CA 1
ATOM 561 C C . PRO A 1 70 ? 13.171 17.386 16.281 1.00 83.06 70 PRO A C 1
ATOM 563 O O . PRO A 1 70 ? 13.734 18.209 15.562 1.00 83.06 70 PRO A O 1
ATOM 566 N N . VAL A 1 71 ? 13.343 16.070 16.102 1.00 76.19 71 VAL A N 1
ATOM 567 C CA . VAL A 1 71 ? 14.277 15.490 15.124 1.00 76.19 71 VAL A CA 1
ATOM 568 C C . VAL A 1 71 ? 13.567 15.276 13.783 1.00 76.19 71 VAL A C 1
ATOM 570 O O . VAL A 1 71 ? 13.015 14.212 13.522 1.00 76.19 71 VAL A O 1
ATOM 573 N N . TYR A 1 72 ? 13.585 16.297 12.921 1.00 67.06 72 TYR A N 1
ATOM 574 C CA . TYR A 1 72 ? 12.957 16.249 11.586 1.00 67.06 72 TYR A CA 1
ATOM 575 C C . TYR A 1 72 ? 13.940 15.988 10.434 1.00 67.06 72 TYR A C 1
ATOM 577 O O . TYR A 1 72 ? 13.511 15.627 9.342 1.00 67.06 72 TYR A O 1
ATOM 585 N N . LEU A 1 73 ? 15.249 16.149 10.662 1.00 59.81 73 LEU A N 1
ATOM 586 C CA . LEU A 1 73 ? 16.296 16.040 9.629 1.00 59.81 73 LEU A CA 1
ATOM 587 C C . LEU A 1 73 ? 16.352 14.655 8.954 1.00 59.81 73 LEU A C 1
ATOM 589 O O . LEU A 1 73 ? 16.673 14.549 7.778 1.00 59.81 73 LEU A O 1
ATOM 593 N N . ALA A 1 74 ? 15.979 13.601 9.681 1.00 59.56 74 ALA A N 1
ATOM 594 C CA . ALA A 1 74 ? 15.881 12.220 9.200 1.00 59.56 74 ALA A CA 1
ATOM 595 C C . ALA A 1 74 ? 14.593 11.924 8.386 1.00 59.56 74 ALA A C 1
ATOM 597 O O . ALA A 1 74 ? 14.431 10.832 7.828 1.00 59.56 74 ALA A O 1
ATOM 598 N N . GLY A 1 75 ? 13.670 12.886 8.316 1.00 64.62 75 GLY A N 1
ATOM 599 C CA . GLY A 1 75 ? 12.237 12.638 8.166 1.00 64.62 75 GLY A CA 1
ATOM 600 C C . GLY A 1 75 ? 11.578 12.475 9.544 1.00 64.62 75 GLY A C 1
ATOM 601 O O . GLY A 1 75 ? 12.253 12.103 10.508 1.00 64.62 75 GLY A O 1
ATOM 602 N N . PRO A 1 76 ? 10.284 12.800 9.689 1.00 79.75 76 PRO A N 1
ATOM 603 C CA . PRO A 1 76 ? 9.630 12.743 10.987 1.00 79.75 76 PRO A CA 1
ATOM 604 C C . PRO A 1 76 ? 9.518 11.289 11.479 1.00 79.75 76 PRO A C 1
ATOM 606 O O . PRO A 1 76 ? 9.168 10.384 10.723 1.00 79.75 76 PRO A O 1
ATOM 609 N N . TYR A 1 77 ? 9.787 11.069 12.771 1.00 90.12 77 TYR A N 1
ATOM 610 C CA . TYR A 1 77 ? 9.575 9.788 13.465 1.00 90.12 77 TYR A CA 1
ATOM 611 C C . TYR A 1 77 ? 8.076 9.553 13.721 1.00 90.12 77 TYR A C 1
ATOM 613 O O . TYR A 1 77 ? 7.625 9.412 14.861 1.00 90.12 77 TYR A O 1
ATOM 621 N N . SER A 1 78 ? 7.279 9.606 12.660 1.00 94.12 78 SER A N 1
ATOM 622 C CA . SER A 1 78 ? 5.824 9.616 12.704 1.00 94.12 78 SER A CA 1
ATOM 623 C C . SER A 1 78 ? 5.200 8.632 11.730 1.00 94.12 78 SER A C 1
ATOM 625 O O . SER A 1 78 ? 5.841 8.100 10.821 1.00 94.12 78 SER A O 1
ATOM 627 N N . PHE A 1 79 ? 3.902 8.423 11.931 1.00 96.81 79 PHE A N 1
ATOM 628 C CA . PHE A 1 79 ? 3.073 7.605 11.064 1.00 96.81 79 PHE A CA 1
ATOM 629 C C . PHE A 1 79 ? 1.942 8.432 10.461 1.00 96.81 79 PHE A C 1
ATOM 631 O O . PHE A 1 79 ? 1.324 9.242 11.159 1.00 96.81 79 PHE A O 1
ATOM 638 N N . TYR A 1 80 ? 1.638 8.171 9.194 1.00 97.44 80 TYR A N 1
ATOM 639 C CA . TYR A 1 80 ? 0.331 8.465 8.623 1.00 97.44 80 TYR A CA 1
ATOM 640 C C . TYR A 1 80 ? -0.596 7.284 8.908 1.00 97.44 80 TYR A C 1
ATOM 642 O O . TYR A 1 80 ? -0.176 6.128 8.807 1.00 97.44 80 TYR A O 1
ATOM 650 N N . ILE A 1 81 ? -1.843 7.564 9.282 1.00 98.44 81 ILE A N 1
ATOM 651 C CA . ILE A 1 81 ? -2.845 6.530 9.545 1.00 98.44 81 ILE A CA 1
ATOM 652 C C . ILE A 1 81 ? -4.186 6.963 8.972 1.00 98.44 81 ILE A C 1
ATOM 654 O O . ILE A 1 81 ? -4.640 8.072 9.255 1.00 98.44 81 ILE A O 1
ATOM 658 N N . ASP A 1 82 ? -4.870 6.054 8.288 1.00 97.62 82 ASP A N 1
ATOM 659 C CA . ASP A 1 82 ? -6.281 6.192 7.932 1.00 97.62 82 ASP A CA 1
ATOM 660 C C . ASP A 1 82 ? -7.068 4.920 8.261 1.00 97.62 82 ASP A C 1
ATOM 662 O O . ASP A 1 82 ? -6.520 3.819 8.347 1.00 97.62 82 ASP A O 1
ATOM 666 N N . ILE A 1 83 ? -8.369 5.087 8.505 1.00 98.06 83 ILE A N 1
ATOM 667 C CA . ILE A 1 83 ? -9.308 3.988 8.727 1.00 98.06 83 ILE A CA 1
ATOM 668 C C . ILE A 1 83 ? -10.508 4.196 7.811 1.00 98.06 83 ILE A C 1
ATOM 670 O O . ILE A 1 83 ? -11.343 5.074 8.032 1.00 98.06 83 ILE A O 1
ATOM 674 N N . ARG A 1 84 ? -10.621 3.353 6.790 1.00 97.12 84 ARG A N 1
ATOM 675 C CA . ARG A 1 84 ? -11.658 3.424 5.760 1.00 97.12 84 ARG A CA 1
ATOM 676 C C . ARG A 1 84 ? -12.713 2.342 6.002 1.00 97.12 84 ARG A C 1
ATOM 678 O O . ARG A 1 84 ? -12.364 1.163 6.037 1.00 97.12 84 ARG A O 1
ATOM 685 N N . PRO A 1 85 ? -13.999 2.688 6.189 1.00 97.50 85 PRO A N 1
ATOM 686 C CA . PRO A 1 85 ? -15.060 1.686 6.242 1.00 97.50 85 PRO A CA 1
ATOM 687 C C . PRO A 1 85 ? -15.264 1.034 4.864 1.00 97.50 85 PRO A C 1
ATOM 689 O O . PRO A 1 85 ? -14.952 1.645 3.846 1.00 97.50 85 PRO A O 1
ATOM 692 N N . HIS A 1 86 ? -15.799 -0.190 4.828 1.00 96.62 86 HIS A N 1
ATOM 693 C CA . HIS A 1 86 ? -15.916 -1.006 3.609 1.00 96.62 86 HIS A CA 1
ATOM 694 C C . HIS A 1 86 ? -16.481 -0.278 2.376 1.00 96.62 86 HIS A C 1
ATOM 696 O O . HIS A 1 86 ? -15.955 -0.443 1.281 1.00 96.62 86 HIS A O 1
ATOM 702 N N . ASN A 1 87 ? -17.516 0.549 2.552 1.00 95.19 87 ASN A N 1
ATOM 703 C CA . ASN A 1 87 ? -18.186 1.263 1.460 1.00 95.19 87 ASN A CA 1
ATOM 704 C C . ASN A 1 87 ? -17.618 2.674 1.216 1.00 95.19 87 ASN A C 1
ATOM 706 O O . ASN A 1 87 ? -18.274 3.500 0.576 1.00 95.19 87 ASN A O 1
ATOM 710 N N . TYR A 1 88 ? -16.435 2.993 1.751 1.00 94.69 88 TYR A N 1
ATOM 711 C CA . TYR A 1 88 ? -15.753 4.251 1.457 1.00 94.69 88 TYR A CA 1
ATOM 712 C C . TYR A 1 88 ? -15.263 4.287 0.007 1.00 94.69 88 TYR A C 1
ATOM 714 O O . TYR A 1 88 ? -14.686 3.326 -0.492 1.00 94.69 88 TYR A O 1
ATOM 722 N N . ASN A 1 89 ? -15.469 5.427 -0.650 1.00 91.94 89 ASN A N 1
ATOM 723 C CA . ASN A 1 89 ? -14.936 5.717 -1.973 1.00 91.94 89 ASN A CA 1
ATOM 724 C C . ASN A 1 89 ? -14.574 7.203 -2.021 1.00 91.94 89 ASN A C 1
ATOM 726 O O . ASN A 1 89 ? -15.444 8.057 -1.850 1.00 91.94 89 ASN A O 1
ATOM 730 N N . GLU A 1 90 ? -13.303 7.512 -2.247 1.00 91.44 90 GLU A N 1
ATOM 731 C CA . GLU A 1 90 ? -12.772 8.879 -2.240 1.00 91.44 90 GLU A CA 1
ATOM 732 C C . GLU A 1 90 ? -13.277 9.741 -3.404 1.00 91.44 90 GLU A C 1
ATOM 734 O O . GLU A 1 90 ? -13.265 10.965 -3.310 1.00 91.44 90 GLU A O 1
ATOM 739 N N . ASN A 1 91 ? -13.771 9.121 -4.479 1.00 91.69 91 ASN A N 1
ATOM 740 C CA . ASN A 1 91 ? -14.336 9.825 -5.631 1.00 91.69 91 ASN A CA 1
ATOM 741 C C . ASN A 1 91 ? -15.834 10.117 -5.461 1.00 91.69 91 ASN A C 1
ATOM 743 O O . ASN A 1 91 ? -16.482 10.627 -6.378 1.00 91.69 91 ASN A O 1
ATOM 747 N N . ARG A 1 92 ? -16.422 9.768 -4.311 1.00 92.31 92 ARG A N 1
ATOM 748 C CA . ARG A 1 92 ? -17.838 9.986 -4.012 1.00 92.31 92 ARG A CA 1
ATOM 749 C C . ARG A 1 92 ? -17.982 10.758 -2.710 1.00 92.31 92 ARG A C 1
ATOM 751 O O . ARG A 1 92 ? -17.201 10.615 -1.776 1.00 92.31 92 ARG A O 1
ATOM 758 N N . LYS A 1 93 ? -19.038 11.566 -2.622 1.00 91.19 93 LYS A N 1
ATOM 759 C CA . LYS A 1 93 ? -19.373 12.262 -1.378 1.00 91.19 93 LYS A CA 1
ATOM 760 C C . LYS A 1 93 ? -19.668 11.233 -0.285 1.00 91.19 93 LYS A C 1
ATOM 762 O O . LYS A 1 93 ? -20.586 10.427 -0.433 1.00 91.19 93 LYS A O 1
ATOM 767 N N . PHE A 1 94 ? -18.921 11.292 0.815 1.00 91.38 94 PHE A N 1
ATOM 768 C CA . PHE A 1 94 ? -19.124 10.386 1.939 1.00 91.38 94 PHE A CA 1
ATOM 769 C C . PHE A 1 94 ? -20.482 10.661 2.617 1.00 91.38 94 PHE A C 1
ATOM 771 O O . PHE A 1 94 ? -20.756 11.809 2.987 1.00 91.38 94 PHE A O 1
ATOM 778 N N . PRO A 1 95 ? -21.368 9.657 2.741 1.00 88.50 95 PRO A N 1
ATOM 779 C CA . PRO A 1 95 ? -22.715 9.876 3.246 1.00 88.50 95 PRO A CA 1
ATOM 780 C C . PRO A 1 95 ? -22.754 9.999 4.776 1.00 88.50 95 PRO A C 1
ATOM 782 O O . PRO A 1 95 ? -22.066 9.294 5.514 1.00 88.50 95 PRO A O 1
ATOM 785 N N . GLY A 1 96 ? -23.658 10.851 5.264 1.00 87.75 96 GLY A N 1
ATOM 786 C CA . GLY A 1 96 ? -23.911 11.041 6.693 1.00 87.75 96 GLY A CA 1
ATOM 787 C C . GLY A 1 96 ? -23.065 12.146 7.332 1.00 87.75 96 GLY A C 1
ATOM 788 O O . GLY A 1 96 ? -22.575 13.046 6.658 1.00 87.75 96 GLY A O 1
ATOM 789 N N . LYS A 1 97 ? -22.969 12.109 8.667 1.00 86.44 97 LYS A N 1
ATOM 790 C CA . LYS A 1 97 ? -22.209 13.074 9.489 1.00 86.44 97 LYS A CA 1
ATOM 791 C C . LYS A 1 97 ? -20.926 12.475 10.082 1.00 86.44 97 LYS A C 1
ATOM 793 O O . LYS A 1 97 ? -20.234 13.146 10.841 1.00 86.44 97 LYS A O 1
ATOM 798 N N . GLU A 1 98 ? -20.658 11.199 9.809 1.00 89.06 98 GLU A N 1
ATOM 799 C CA . GLU A 1 98 ? -19.440 10.521 10.252 1.00 89.06 98 GLU A CA 1
ATOM 800 C C . GLU A 1 98 ? -18.244 11.091 9.481 1.00 89.06 98 GLU A C 1
ATOM 802 O O . GLU A 1 98 ? -18.305 11.248 8.265 1.00 89.06 98 GLU A O 1
ATOM 807 N N . ALA A 1 99 ? -17.168 11.423 10.192 1.00 88.50 99 ALA A N 1
ATOM 808 C CA . ALA A 1 99 ? -15.905 11.802 9.575 1.00 88.50 99 ALA A CA 1
ATOM 809 C C . ALA A 1 99 ? -15.050 10.550 9.368 1.00 88.50 99 ALA A C 1
ATOM 811 O O . ALA A 1 99 ? -15.009 9.688 10.247 1.00 88.50 99 ALA A O 1
ATOM 812 N N . ILE A 1 100 ? -14.338 10.480 8.243 1.00 92.88 100 ILE A N 1
ATOM 813 C CA . ILE A 1 100 ? -13.343 9.432 8.013 1.00 92.88 100 ILE A CA 1
ATOM 814 C C . ILE A 1 100 ? -12.182 9.635 8.987 1.00 92.88 100 ILE A C 1
ATOM 816 O O . ILE A 1 100 ? -11.568 10.705 8.973 1.00 92.88 100 ILE A O 1
ATOM 820 N N . PRO A 1 101 ? -11.878 8.657 9.856 1.00 95.00 101 PRO A N 1
ATOM 821 C CA . PRO A 1 101 ? -10.768 8.788 10.780 1.00 95.00 101 PRO A CA 1
ATOM 822 C C . PRO A 1 101 ? -9.431 8.728 10.039 1.00 95.00 101 PRO A C 1
ATOM 824 O O . PRO A 1 101 ? -9.096 7.707 9.444 1.00 95.00 101 PRO A O 1
ATOM 827 N N . PHE A 1 102 ? -8.636 9.788 10.148 1.00 97.19 102 PHE A N 1
ATOM 828 C CA . PHE A 1 102 ? -7.230 9.781 9.755 1.00 97.19 102 PHE A CA 1
ATOM 829 C C . PHE A 1 102 ? -6.402 10.671 10.689 1.00 97.19 102 PHE A C 1
ATOM 831 O O . PHE A 1 102 ? -6.942 11.527 11.398 1.00 97.19 102 PHE A O 1
ATOM 838 N N . ILE A 1 103 ? -5.091 10.455 10.703 1.00 97.12 103 ILE A N 1
ATOM 839 C CA . ILE A 1 103 ? -4.114 11.374 11.278 1.00 97.12 103 ILE A CA 1
ATOM 840 C C . ILE A 1 103 ? -2.911 11.453 10.347 1.00 97.12 103 ILE A C 1
ATOM 842 O O . ILE A 1 103 ? -2.296 10.450 9.994 1.00 97.12 103 ILE A O 1
ATOM 846 N N . GLU A 1 104 ? -2.590 12.676 9.945 1.00 94.19 104 GLU A N 1
ATOM 847 C CA . GLU A 1 104 ? -1.524 12.944 8.986 1.00 94.19 104 GLU A CA 1
ATOM 848 C C . GLU A 1 104 ? -0.126 12.768 9.568 1.00 94.19 104 GLU A C 1
ATOM 850 O O . GLU A 1 104 ? 0.794 12.479 8.822 1.00 94.19 104 GLU A O 1
ATOM 855 N N . ASN A 1 105 ? 0.050 12.965 10.874 1.00 93.12 105 ASN A N 1
ATOM 856 C CA . ASN A 1 105 ? 1.356 12.943 11.519 1.00 93.12 105 ASN A CA 1
ATOM 857 C C . ASN A 1 105 ? 1.203 12.511 12.983 1.00 93.12 105 ASN A C 1
ATOM 859 O O . ASN A 1 105 ? 1.101 13.349 13.882 1.00 93.12 105 ASN A O 1
ATOM 863 N N . LEU A 1 106 ? 1.137 11.198 13.227 1.00 96.38 106 LEU A N 1
ATOM 864 C CA . LEU A 1 106 ? 1.142 10.641 14.580 1.00 96.38 106 LEU A CA 1
ATOM 865 C C . LEU A 1 106 ? 2.568 10.687 15.147 1.00 96.38 106 LEU A C 1
ATOM 867 O O . LEU A 1 106 ? 3.382 9.800 14.870 1.00 96.38 106 LEU A O 1
ATOM 871 N N . LYS A 1 107 ? 2.868 11.714 15.945 1.00 95.44 107 LYS A N 1
ATOM 872 C CA . LYS A 1 107 ? 4.222 11.996 16.453 1.00 95.44 107 LYS A CA 1
ATOM 873 C C . LYS A 1 107 ? 4.649 11.029 17.570 1.00 95.44 107 LYS A C 1
ATOM 875 O O . LYS A 1 107 ? 3.795 10.360 18.156 1.00 95.44 107 LYS A O 1
ATOM 880 N N . PRO A 1 108 ? 5.944 10.989 17.938 1.00 95.94 108 PRO A N 1
ATOM 881 C CA . PRO A 1 108 ? 6.428 10.153 19.038 1.00 95.94 108 PRO A CA 1
ATOM 882 C C . PRO A 1 108 ? 5.636 10.316 20.348 1.00 95.94 108 PRO A C 1
ATOM 884 O O . PRO A 1 108 ? 5.281 11.437 20.739 1.00 95.94 108 PRO A O 1
ATOM 887 N N . ASP A 1 109 ? 5.337 9.198 21.015 1.00 96.38 109 ASP A N 1
ATOM 888 C CA . ASP A 1 109 ? 4.453 9.034 22.191 1.00 96.38 109 ASP A CA 1
ATOM 889 C C . ASP A 1 109 ? 2.988 9.521 22.022 1.00 96.38 109 ASP A C 1
ATOM 891 O O . ASP A 1 109 ? 2.161 9.468 22.950 1.00 96.38 109 ASP A O 1
ATOM 895 N N . GLU A 1 110 ? 2.594 9.974 20.830 1.00 96.81 110 GLU A N 1
ATOM 896 C CA . GLU A 1 110 ? 1.198 10.300 20.555 1.00 96.81 110 GLU A CA 1
ATOM 897 C C . GLU A 1 110 ? 0.344 9.053 20.331 1.00 96.81 110 GLU A C 1
ATOM 899 O O . GLU A 1 110 ? 0.808 7.934 20.101 1.00 96.81 110 GLU A O 1
ATOM 904 N N . ARG A 1 111 ? -0.969 9.247 20.473 1.00 97.44 111 ARG A N 1
ATOM 905 C CA . ARG A 1 111 ? -1.961 8.176 20.394 1.00 97.44 111 ARG A CA 1
ATOM 906 C C . ARG A 1 111 ? -3.126 8.626 19.531 1.00 97.44 111 ARG A C 1
ATOM 908 O O . ARG A 1 111 ? -3.859 9.529 19.937 1.00 97.44 111 ARG A O 1
ATOM 915 N N . PHE A 1 112 ? -3.359 7.928 18.432 1.00 98.00 112 PHE A N 1
ATOM 916 C CA . PHE A 1 112 ? -4.568 8.051 17.635 1.00 98.00 112 PHE A CA 1
ATOM 917 C C . PHE A 1 112 ? -5.680 7.210 18.270 1.00 98.00 112 PHE A C 1
ATOM 919 O O . PHE A 1 112 ? -5.500 6.020 18.527 1.00 98.00 112 PHE A O 1
ATOM 926 N N . LYS A 1 113 ? -6.810 7.836 18.620 1.00 97.38 113 LYS A N 1
ATOM 927 C CA . LYS A 1 113 ? -7.915 7.191 19.354 1.00 97.38 113 LYS A CA 1
ATOM 928 C C . LYS A 1 113 ? -9.228 7.548 18.690 1.00 97.38 113 LYS A C 1
ATOM 930 O O . LYS A 1 113 ? -9.660 8.696 18.789 1.00 97.38 113 LYS A O 1
ATOM 935 N N . VAL A 1 114 ? -9.886 6.572 18.085 1.00 96.88 114 VAL A N 1
ATOM 936 C CA . VAL A 1 114 ? -11.110 6.825 17.321 1.00 96.88 114 VAL A CA 1
ATOM 937 C C . VAL A 1 114 ? -12.161 5.757 17.567 1.00 96.88 114 VAL A C 1
ATOM 939 O O . VAL A 1 114 ? -11.882 4.681 18.100 1.00 96.88 114 VAL A O 1
ATOM 942 N N . LYS A 1 115 ? -13.401 6.106 17.235 1.00 96.31 115 LYS A N 1
ATOM 943 C CA . LYS A 1 115 ? -14.536 5.191 17.230 1.00 96.31 115 LYS A CA 1
ATOM 944 C C . LYS A 1 115 ? -14.810 4.799 15.788 1.00 96.31 115 LYS A C 1
ATOM 946 O O . LYS A 1 115 ? -14.862 5.684 14.942 1.00 96.31 115 LYS A O 1
ATOM 951 N N . ILE A 1 116 ? -15.026 3.515 15.547 1.00 96.62 116 ILE A N 1
ATOM 952 C CA . ILE A 1 116 ? -15.513 3.004 14.264 1.00 96.62 116 ILE A CA 1
ATOM 953 C C . ILE A 1 116 ? -16.926 2.463 14.463 1.00 96.62 116 ILE A C 1
ATOM 955 O O . ILE A 1 116 ? -17.209 1.822 15.479 1.00 96.62 116 ILE A O 1
ATOM 959 N N . LEU A 1 117 ? -17.836 2.777 13.544 1.00 96.38 117 LEU A N 1
ATOM 960 C CA . LEU A 1 117 ? -19.267 2.530 13.718 1.00 96.38 117 LEU A CA 1
ATOM 961 C C . LEU A 1 117 ? -19.731 1.326 12.902 1.00 96.38 117 LEU A C 1
ATOM 963 O O . LEU A 1 117 ? -19.408 1.225 11.721 1.00 96.38 117 LEU A O 1
ATOM 967 N N . LEU A 1 118 ? -20.538 0.447 13.500 1.00 96.12 118 LEU A N 1
ATOM 968 C CA . LEU A 1 118 ? -21.191 -0.662 12.796 1.00 96.12 118 LEU A CA 1
ATOM 969 C C . LEU A 1 118 ? -22.476 -0.132 12.144 1.00 96.12 118 LEU A C 1
ATOM 971 O O . LEU A 1 118 ? -23.568 -0.224 12.711 1.00 96.12 118 LEU A O 1
ATOM 975 N N . ASN A 1 119 ? -22.334 0.486 10.972 1.00 94.88 119 ASN A N 1
ATOM 976 C CA . ASN A 1 119 ? -23.403 1.182 10.257 1.00 94.88 119 ASN A CA 1
ATOM 977 C C . ASN A 1 119 ? -23.370 0.853 8.750 1.00 94.88 119 ASN A C 1
ATOM 979 O O . ASN A 1 119 ? -22.629 -0.020 8.311 1.00 94.88 119 ASN A O 1
ATOM 983 N N . LYS A 1 120 ? -24.179 1.550 7.942 1.00 95.12 120 LYS A N 1
ATOM 984 C CA . LYS A 1 120 ? -24.238 1.331 6.485 1.00 95.12 120 LYS A CA 1
ATOM 985 C C . LYS A 1 120 ? -22.898 1.563 5.769 1.00 95.12 120 LYS A C 1
ATOM 987 O O . LYS A 1 120 ? -22.677 0.953 4.732 1.00 95.12 120 LYS A O 1
ATOM 992 N N . ASN A 1 121 ? -22.009 2.400 6.302 1.00 95.81 121 ASN A N 1
ATOM 993 C CA . ASN A 1 121 ? -20.718 2.693 5.678 1.00 95.81 121 ASN A CA 1
ATOM 994 C C . ASN A 1 121 ? -19.748 1.515 5.812 1.00 95.81 121 ASN A C 1
ATOM 996 O O . ASN A 1 121 ? -18.975 1.254 4.899 1.00 95.81 121 ASN A O 1
ATOM 1000 N N . SER A 1 122 ? -19.780 0.797 6.935 1.00 97.00 122 SER A N 1
ATOM 1001 C CA . SER A 1 122 ? -18.888 -0.340 7.203 1.00 97.00 122 SER A CA 1
ATOM 1002 C C . SER A 1 122 ? -19.507 -1.700 6.884 1.00 97.00 122 SER A C 1
ATOM 1004 O O . SER A 1 122 ? -18.789 -2.695 6.859 1.00 97.00 122 SER A O 1
ATOM 1006 N N . ARG A 1 123 ? -20.821 -1.771 6.646 1.00 97.06 123 ARG A N 1
ATOM 1007 C CA . ARG A 1 123 ? -21.533 -3.023 6.355 1.00 97.06 123 ARG A CA 1
ATOM 1008 C C . ARG A 1 123 ? -21.099 -3.616 5.013 1.00 97.06 123 ARG A C 1
ATOM 1010 O O . ARG A 1 123 ? -21.144 -2.936 3.991 1.00 97.06 123 ARG A O 1
ATOM 1017 N N . VAL A 1 124 ? -20.732 -4.893 5.016 1.00 96.62 124 VAL A N 1
ATOM 1018 C CA . VAL A 1 124 ? -20.385 -5.648 3.807 1.00 96.62 124 VAL A CA 1
ATOM 1019 C C . VAL A 1 124 ? -21.667 -6.170 3.171 1.00 96.62 124 VAL A C 1
ATOM 1021 O O . VAL A 1 124 ? -22.300 -7.084 3.713 1.00 96.62 124 VAL A O 1
ATOM 1024 N N . ASN A 1 125 ? -22.051 -5.599 2.028 1.00 92.75 125 ASN A N 1
ATOM 1025 C CA . ASN A 1 125 ? -23.315 -5.903 1.348 1.00 92.75 125 ASN A CA 1
ATOM 1026 C C . ASN A 1 125 ? -24.509 -5.840 2.337 1.00 92.75 125 ASN A C 1
ATOM 1028 O O . ASN A 1 125 ? -24.502 -5.057 3.291 1.00 92.75 125 ASN A O 1
ATOM 1032 N N . ASP A 1 126 ? -25.512 -6.702 2.169 1.00 90.88 126 ASP A N 1
ATOM 1033 C CA . ASP A 1 126 ? -26.649 -6.836 3.093 1.00 90.88 126 ASP A CA 1
ATOM 1034 C C . ASP A 1 126 ? -26.417 -7.859 4.224 1.00 90.88 126 ASP A C 1
ATOM 1036 O O . ASP A 1 126 ? -27.357 -8.309 4.882 1.00 90.88 126 ASP A O 1
ATOM 1040 N N . SER A 1 127 ? -25.160 -8.214 4.509 1.00 94.25 127 SER A N 1
ATOM 1041 C CA . SER A 1 127 ? -24.808 -9.220 5.525 1.00 94.25 127 SER A CA 1
ATOM 1042 C C . SER A 1 127 ? -24.831 -8.672 6.964 1.00 94.25 127 SER A C 1
ATOM 1044 O O . SER A 1 127 ? -25.107 -7.496 7.203 1.00 94.25 127 SER A O 1
ATOM 1046 N N . SER A 1 128 ? -24.535 -9.513 7.960 1.00 95.12 128 SER A N 1
ATOM 1047 C CA . SER A 1 128 ? -24.259 -9.084 9.344 1.00 95.12 128 SER A CA 1
ATOM 1048 C C . SER A 1 128 ? -22.782 -8.742 9.590 1.00 95.12 128 SER A C 1
ATOM 1050 O O . SER A 1 128 ? -22.385 -8.544 10.742 1.00 95.12 128 SER A O 1
ATOM 1052 N N . ILE A 1 129 ? -21.968 -8.693 8.530 1.00 97.19 129 ILE A N 1
ATOM 1053 C CA . ILE A 1 129 ? -20.530 -8.432 8.589 1.00 97.19 129 ILE A CA 1
ATOM 1054 C C . ILE A 1 129 ? -20.270 -6.940 8.384 1.00 97.19 129 ILE A C 1
ATOM 1056 O O . ILE A 1 129 ? -20.825 -6.309 7.483 1.00 97.19 129 ILE A O 1
ATOM 1060 N N . TYR A 1 130 ? -19.394 -6.387 9.214 1.00 98.12 130 TYR A N 1
ATOM 1061 C CA . TYR A 1 130 ? -18.900 -5.019 9.128 1.00 98.12 130 TYR A CA 1
ATOM 1062 C C . TYR A 1 130 ? -17.381 -5.053 9.005 1.00 98.12 130 TYR A C 1
ATOM 1064 O O . TYR A 1 130 ? -16.744 -5.849 9.691 1.00 98.12 130 TYR A O 1
ATOM 1072 N N . SER A 1 131 ? -16.806 -4.229 8.130 1.00 98.19 131 SER A N 1
ATOM 1073 C CA . SER A 1 131 ? -15.386 -4.286 7.786 1.00 98.19 131 SER A CA 1
ATOM 1074 C C . SER A 1 131 ? -14.770 -2.902 7.579 1.00 98.19 131 SER A C 1
ATOM 1076 O O . SER A 1 131 ? -15.448 -1.955 7.159 1.00 98.19 131 SER A O 1
ATOM 1078 N N . TRP A 1 132 ? -13.474 -2.804 7.874 1.00 98.44 132 TRP A N 1
ATOM 1079 C CA . TRP A 1 132 ? -12.652 -1.612 7.686 1.00 98.44 132 TRP A CA 1
ATOM 1080 C C . TRP A 1 132 ? -11.263 -1.985 7.179 1.00 98.44 132 TRP A C 1
ATOM 1082 O O . TRP A 1 132 ? -10.687 -2.985 7.611 1.00 98.44 132 TRP A O 1
ATOM 1092 N N . THR A 1 133 ? -10.714 -1.120 6.334 1.00 98.19 133 THR A N 1
ATOM 1093 C CA . THR A 1 133 ? -9.299 -1.103 5.963 1.00 98.19 133 THR A CA 1
ATOM 1094 C C . THR A 1 133 ? -8.580 -0.081 6.837 1.00 98.19 133 THR A C 1
ATOM 1096 O O . THR A 1 133 ? -9.059 1.042 6.982 1.00 98.19 133 THR A O 1
ATOM 1099 N N . ILE A 1 134 ? -7.456 -0.461 7.436 1.00 98.50 134 ILE A N 1
ATOM 1100 C CA . ILE A 1 134 ? -6.619 0.410 8.266 1.00 98.50 134 ILE A CA 1
ATOM 1101 C C . ILE A 1 134 ? -5.212 0.398 7.692 1.00 98.50 134 ILE A C 1
ATOM 1103 O O . ILE A 1 134 ? -4.582 -0.659 7.688 1.00 98.50 134 ILE A O 1
ATOM 1107 N N . ASP A 1 135 ? -4.711 1.554 7.271 1.00 98.38 135 ASP A N 1
ATOM 1108 C CA . ASP A 1 135 ? -3.312 1.696 6.871 1.00 98.38 135 ASP A CA 1
ATOM 1109 C C . ASP A 1 135 ? -2.521 2.409 7.960 1.00 98.38 135 ASP A C 1
ATOM 1111 O O . ASP A 1 135 ? -2.969 3.401 8.536 1.00 98.38 135 ASP A O 1
ATOM 1115 N N . ILE A 1 136 ? -1.333 1.883 8.247 1.00 98.44 136 ILE A N 1
ATOM 1116 C CA . ILE A 1 136 ? -0.342 2.495 9.131 1.00 98.44 136 ILE A CA 1
ATOM 1117 C C . ILE A 1 136 ? 0.949 2.595 8.328 1.00 98.44 136 ILE A C 1
ATOM 1119 O O . ILE A 1 136 ? 1.576 1.581 8.014 1.00 98.44 136 ILE A O 1
ATOM 1123 N N . ILE A 1 137 ? 1.314 3.822 7.970 1.00 97.62 137 ILE A N 1
ATOM 1124 C CA . ILE A 1 137 ? 2.338 4.127 6.970 1.00 97.62 137 ILE A CA 1
ATOM 1125 C C . ILE A 1 137 ? 3.466 4.918 7.631 1.00 97.62 137 ILE A C 1
ATOM 1127 O O . ILE A 1 137 ? 3.220 5.931 8.290 1.00 97.62 137 ILE A O 1
ATOM 1131 N N . SER A 1 138 ? 4.708 4.472 7.448 1.00 95.50 138 SER A N 1
ATOM 1132 C CA . SER A 1 138 ? 5.895 5.207 7.896 1.00 95.50 138 SER A CA 1
ATOM 1133 C C . SER A 1 138 ? 6.065 6.518 7.128 1.00 95.50 138 SER A C 1
ATOM 1135 O O . SER A 1 138 ? 5.971 6.526 5.901 1.00 95.50 138 SER A O 1
ATOM 1137 N N . GLN A 1 139 ? 6.359 7.611 7.840 1.00 92.25 139 GLN A N 1
ATOM 1138 C CA . GLN A 1 139 ? 6.687 8.911 7.236 1.00 92.25 139 GLN A CA 1
ATOM 1139 C C . GLN A 1 139 ? 8.187 9.219 7.197 1.00 92.25 139 GLN A C 1
ATOM 1141 O O . GLN A 1 139 ? 8.576 10.346 6.883 1.00 92.25 139 GLN A O 1
ATOM 1146 N N . LEU A 1 140 ? 9.046 8.240 7.494 1.00 90.00 140 LEU A N 1
ATOM 1147 C CA . LEU A 1 140 ? 10.475 8.394 7.233 1.00 90.00 140 LEU A CA 1
ATOM 1148 C C . LEU A 1 140 ? 10.702 8.693 5.750 1.00 90.00 140 LEU A C 1
ATOM 1150 O O . LEU A 1 140 ? 10.132 8.027 4.889 1.00 90.00 140 LEU A O 1
ATOM 1154 N N . ALA A 1 141 ? 11.574 9.658 5.466 1.00 81.00 141 ALA A N 1
ATOM 1155 C CA . ALA A 1 141 ? 11.807 10.132 4.102 1.00 81.00 141 ALA A CA 1
ATOM 1156 C C . ALA A 1 141 ? 13.290 10.161 3.705 1.00 81.00 141 ALA A C 1
ATOM 1158 O O . ALA A 1 141 ? 13.607 9.948 2.536 1.00 81.00 141 ALA A O 1
ATOM 1159 N N . VAL A 1 142 ? 14.204 10.411 4.653 1.00 76.50 142 VAL A N 1
ATOM 1160 C CA . VAL A 1 142 ? 15.608 10.716 4.324 1.00 76.50 142 VAL A CA 1
ATOM 1161 C C . VAL A 1 142 ? 16.537 9.548 4.643 1.00 76.50 142 VAL A C 1
ATOM 1163 O O . VAL A 1 142 ? 17.258 9.081 3.765 1.00 76.50 142 VAL A O 1
ATOM 1166 N N . THR A 1 143 ? 16.512 9.041 5.877 1.00 80.94 143 THR A N 1
ATOM 1167 C CA . THR A 1 143 ? 17.429 7.978 6.325 1.00 80.94 143 THR A CA 1
ATOM 1168 C C . THR A 1 143 ? 16.754 6.611 6.389 1.00 80.94 143 THR A C 1
ATOM 1170 O O . THR A 1 143 ? 15.595 6.471 6.778 1.00 80.94 143 THR A O 1
ATOM 1173 N N . THR A 1 144 ? 17.510 5.574 6.026 1.00 83.75 144 THR A N 1
ATOM 1174 C CA . THR A 1 144 ? 17.071 4.170 6.042 1.00 83.75 144 THR A CA 1
ATOM 1175 C C . THR A 1 144 ? 17.411 3.438 7.341 1.00 83.75 144 THR A C 1
ATOM 1177 O O . THR A 1 144 ? 17.075 2.263 7.484 1.00 83.75 144 THR A O 1
ATOM 1180 N N . ILE A 1 145 ? 18.132 4.091 8.256 1.00 86.12 145 ILE A N 1
ATOM 1181 C CA . ILE A 1 145 ? 18.621 3.487 9.504 1.00 86.12 145 ILE A CA 1
ATOM 1182 C C . ILE A 1 145 ? 17.495 3.292 10.534 1.00 86.12 145 ILE A C 1
ATOM 1184 O O . ILE A 1 145 ? 17.422 2.201 11.112 1.00 86.12 145 ILE A O 1
ATOM 1188 N N . PRO A 1 146 ? 16.619 4.287 10.793 1.00 89.06 146 PRO A N 1
ATOM 1189 C CA . PRO A 1 146 ? 15.658 4.184 11.880 1.00 89.06 146 PRO A CA 1
ATOM 1190 C C . PRO A 1 146 ? 14.591 3.110 11.651 1.00 89.06 146 PRO A C 1
ATOM 1192 O O . PRO A 1 146 ? 14.214 2.786 10.522 1.00 89.06 146 PRO A O 1
ATOM 1195 N N . ARG A 1 147 ? 14.076 2.587 12.764 1.00 93.12 147 ARG A N 1
ATOM 1196 C CA . ARG A 1 147 ? 12.905 1.709 12.828 1.00 93.12 147 ARG A CA 1
ATOM 1197 C C . ARG A 1 147 ? 11.931 2.333 13.809 1.00 93.12 147 ARG A C 1
ATOM 1199 O O . ARG A 1 147 ? 12.344 2.637 14.921 1.00 93.12 147 ARG A O 1
ATOM 1206 N N . LEU A 1 148 ? 10.688 2.514 13.392 1.00 94.88 148 LEU A N 1
ATOM 1207 C CA . LEU A 1 148 ? 9.647 3.106 14.215 1.00 94.88 148 LEU A CA 1
ATOM 1208 C C . LEU A 1 148 ? 8.743 2.001 14.728 1.00 94.88 148 LEU A C 1
ATOM 1210 O O . LEU A 1 148 ? 8.259 1.193 13.934 1.00 94.88 148 LEU A O 1
ATOM 1214 N N . GLU A 1 149 ? 8.477 1.984 16.023 1.00 97.50 149 GLU A N 1
ATOM 1215 C CA . GLU A 1 149 ? 7.561 1.040 16.643 1.00 97.50 149 GLU A CA 1
ATOM 1216 C C . GLU A 1 149 ? 6.176 1.660 16.877 1.00 97.50 149 GLU A C 1
ATOM 1218 O O . GLU A 1 149 ? 6.029 2.813 17.293 1.00 97.50 149 GLU A O 1
ATOM 1223 N N . PHE A 1 150 ? 5.129 0.869 16.640 1.00 97.50 150 PHE A N 1
ATOM 1224 C CA . PHE A 1 150 ? 3.767 1.226 17.015 1.00 97.50 150 PHE A CA 1
ATOM 1225 C C . PHE A 1 150 ? 3.036 0.067 17.692 1.00 97.50 150 PHE A C 1
ATOM 1227 O O . PHE A 1 150 ? 3.324 -1.111 17.458 1.00 97.50 150 PHE A O 1
ATOM 1234 N N . THR A 1 151 ? 2.031 0.410 18.500 1.00 96.88 151 THR A N 1
ATOM 1235 C CA . THR A 1 151 ? 1.008 -0.539 18.958 1.00 96.88 151 THR A CA 1
ATOM 1236 C C . THR A 1 151 ? -0.347 -0.217 18.346 1.00 96.88 151 THR A C 1
ATOM 1238 O O . THR A 1 151 ? -0.729 0.950 18.262 1.00 96.88 151 THR A O 1
ATOM 1241 N N . PHE A 1 152 ? -1.086 -1.246 17.934 1.00 94.69 152 PHE A N 1
ATOM 1242 C CA . PHE A 1 152 ? -2.411 -1.155 17.320 1.00 94.69 152 PHE A CA 1
ATOM 1243 C C . PHE A 1 152 ? -3.398 -2.053 18.064 1.00 94.69 152 PHE A C 1
ATOM 1245 O O . PHE A 1 152 ? -3.175 -3.248 18.222 1.00 94.69 152 PHE A O 1
ATOM 1252 N N . ARG A 1 153 ? -4.497 -1.463 18.539 1.00 95.19 153 ARG A N 1
ATOM 1253 C CA . ARG A 1 153 ? -5.507 -2.147 19.348 1.00 95.19 153 ARG A CA 1
ATOM 1254 C C . ARG A 1 153 ? -6.919 -1.830 18.903 1.00 95.19 153 ARG A C 1
ATOM 1256 O O . ARG A 1 153 ? -7.250 -0.660 18.692 1.00 95.19 153 ARG A O 1
ATOM 1263 N N . ILE A 1 154 ? -7.769 -2.854 18.897 1.00 94.62 154 ILE A N 1
ATOM 1264 C CA . ILE A 1 154 ? -9.219 -2.726 18.712 1.00 94.62 154 ILE A CA 1
ATOM 1265 C C . ILE A 1 154 ? -9.932 -3.386 19.884 1.00 94.62 154 ILE A C 1
ATOM 1267 O O . ILE A 1 154 ? -9.576 -4.488 20.285 1.00 94.62 154 ILE A O 1
ATOM 1271 N N . GLY A 1 155 ? -10.952 -2.734 20.439 1.00 93.00 155 GLY A N 1
ATOM 1272 C CA . GLY A 1 155 ? -11.744 -3.303 21.527 1.00 93.00 155 GLY A CA 1
ATOM 1273 C C . GLY A 1 155 ? -13.173 -2.783 21.580 1.00 93.00 155 GLY A C 1
ATOM 1274 O O . GLY A 1 155 ? -13.510 -1.761 20.976 1.00 93.00 155 GLY A O 1
ATOM 1275 N N . THR A 1 156 ? -14.016 -3.475 22.343 1.00 92.06 156 THR A N 1
ATOM 1276 C CA . THR A 1 156 ? -15.437 -3.116 22.507 1.00 92.06 156 THR A CA 1
ATOM 1277 C C . THR A 1 156 ? -15.643 -1.877 23.382 1.00 92.06 156 THR A C 1
ATOM 1279 O O . THR A 1 156 ? -16.660 -1.196 23.275 1.00 92.06 156 THR A O 1
ATOM 1282 N N . THR A 1 157 ? -14.657 -1.518 24.213 1.00 91.31 157 THR A N 1
ATOM 1283 C CA . THR A 1 157 ? -14.701 -0.325 25.072 1.00 91.31 157 THR A CA 1
ATOM 1284 C C . THR A 1 157 ? -13.392 0.468 25.033 1.00 91.31 157 THR A C 1
ATOM 1286 O O . THR A 1 157 ? -12.317 -0.043 24.712 1.00 91.31 157 THR A O 1
ATOM 1289 N N . ARG A 1 158 ? -13.449 1.738 25.462 1.00 91.25 158 ARG A N 1
ATOM 1290 C CA . ARG A 1 158 ? -12.247 2.571 25.667 1.00 91.25 158 ARG A CA 1
ATOM 1291 C C . ARG A 1 158 ? -11.288 1.998 26.713 1.00 91.25 158 ARG A C 1
ATOM 1293 O O . ARG A 1 158 ? -10.107 2.336 26.680 1.00 91.25 158 ARG A O 1
ATOM 1300 N N . LYS A 1 159 ? -11.795 1.237 27.690 1.00 90.19 159 LYS A N 1
ATOM 1301 C CA . LYS A 1 159 ? -10.978 0.639 28.755 1.00 90.19 159 LYS A CA 1
ATOM 1302 C C . LYS A 1 159 ? -10.203 -0.561 28.218 1.00 90.19 159 LYS A C 1
ATOM 1304 O O . LYS A 1 159 ? -8.997 -0.618 28.452 1.00 90.19 159 LYS A O 1
ATOM 1309 N N . ALA A 1 160 ? -10.853 -1.414 27.424 1.00 89.06 160 ALA A N 1
ATOM 1310 C CA . ALA A 1 160 ? -10.237 -2.584 26.801 1.00 89.06 160 ALA A CA 1
ATOM 1311 C C . ALA A 1 160 ? -8.957 -2.220 26.032 1.00 89.06 160 ALA A C 1
ATOM 1313 O O . ALA A 1 160 ? -7.898 -2.779 26.292 1.00 89.06 160 ALA A O 1
ATOM 1314 N N . VAL A 1 161 ? -9.005 -1.183 25.187 1.00 91.06 161 VAL A N 1
ATOM 1315 C CA . VAL A 1 161 ? -7.836 -0.756 24.389 1.00 91.06 161 VAL A CA 1
ATOM 1316 C C . VAL A 1 161 ? -6.738 -0.038 25.188 1.00 91.06 161 VAL A C 1
ATOM 1318 O O . VAL A 1 161 ? -5.646 0.198 24.670 1.00 91.06 161 VAL A O 1
ATOM 1321 N N . LYS A 1 162 ? -7.001 0.372 26.438 1.00 89.38 162 LYS A N 1
ATOM 1322 C CA . LYS A 1 162 ? -6.010 1.066 27.282 1.00 89.38 162 LYS A CA 1
ATOM 1323 C C . LYS A 1 162 ? -5.115 0.106 28.058 1.00 89.38 162 LYS A C 1
ATOM 1325 O O . LYS A 1 162 ? -3.962 0.463 28.288 1.00 89.38 162 LYS A O 1
ATOM 1330 N N . LYS A 1 163 ? -5.632 -1.048 28.486 1.00 75.31 163 LYS A N 1
ATOM 1331 C CA . LYS A 1 163 ? -4.874 -2.000 29.307 1.00 75.31 163 LYS A CA 1
ATOM 1332 C C . LYS A 1 163 ? -3.722 -2.582 28.481 1.00 75.31 163 LYS A C 1
ATOM 1334 O O . LYS A 1 163 ? -3.939 -3.119 27.402 1.00 75.31 163 LYS A O 1
ATOM 1339 N N . SER A 1 164 ? -2.487 -2.420 28.949 1.00 62.41 164 SER A N 1
ATOM 1340 C CA . SER A 1 164 ? -1.324 -3.147 28.430 1.00 62.41 164 SER A CA 1
ATOM 1341 C C . SER A 1 164 ? -1.329 -4.570 28.986 1.00 62.41 164 SER A C 1
ATOM 1343 O O . SER A 1 164 ? -1.541 -4.731 30.185 1.00 62.41 164 SER A O 1
ATOM 1345 N N . GLY A 1 165 ? -1.107 -5.580 28.139 1.00 57.78 165 GLY A N 1
ATOM 1346 C CA . GLY A 1 165 ? -1.061 -6.983 28.576 1.00 57.78 165 GLY A CA 1
ATOM 1347 C C . GLY A 1 165 ? -2.427 -7.572 28.944 1.00 57.78 165 GLY A C 1
ATOM 1348 O O . GLY A 1 165 ? -2.500 -8.500 29.744 1.00 57.78 165 GLY A O 1
ATOM 1349 N N . GLY A 1 166 ? -3.523 -7.021 28.404 1.00 55.94 166 GLY A N 1
ATOM 1350 C CA . GLY A 1 166 ? -4.837 -7.651 28.531 1.00 55.94 166 GLY A CA 1
ATOM 1351 C C . GLY A 1 166 ? -4.842 -9.023 27.854 1.00 55.94 166 GLY A C 1
ATOM 1352 O O . GLY A 1 166 ? -4.180 -9.213 26.837 1.00 55.94 166 GLY A O 1
ATOM 1353 N N . ARG A 1 167 ? -5.586 -9.986 28.407 1.00 52.69 167 ARG A N 1
ATOM 1354 C CA . ARG A 1 167 ? -5.742 -11.308 27.789 1.00 52.69 167 ARG A CA 1
ATOM 1355 C C . ARG A 1 167 ? -6.430 -11.134 26.433 1.00 52.69 167 ARG A C 1
ATOM 1357 O O . ARG A 1 167 ? -7.607 -10.781 26.391 1.00 52.69 167 ARG A O 1
ATOM 1364 N N . PHE A 1 168 ? -5.692 -11.354 25.348 1.00 61.97 168 PHE A N 1
ATOM 1365 C CA . PHE A 1 168 ? -6.273 -11.470 24.015 1.00 61.97 168 PHE A CA 1
ATOM 1366 C C . PHE A 1 168 ? -7.183 -12.700 23.994 1.00 61.97 168 PHE A C 1
ATOM 1368 O O . PHE A 1 168 ? -6.773 -13.787 24.411 1.00 61.97 168 PHE A O 1
ATOM 1375 N N . VAL A 1 169 ? -8.423 -12.521 23.547 1.00 61.62 169 VAL A N 1
ATOM 1376 C CA . VAL A 1 169 ? -9.383 -13.614 23.395 1.00 61.62 169 VAL A CA 1
ATOM 1377 C C . VAL A 1 169 ? -9.732 -13.691 21.921 1.00 61.62 169 VAL A C 1
ATOM 1379 O O . VAL A 1 169 ? -10.345 -12.768 21.383 1.00 61.62 169 VAL A O 1
ATOM 1382 N N . SER A 1 170 ? -9.343 -14.793 21.274 1.00 66.38 170 SER A N 1
ATOM 1383 C CA . SER A 1 170 ? -9.876 -15.129 19.955 1.00 66.38 170 SER A CA 1
ATOM 1384 C C . SER A 1 170 ? -11.397 -15.143 20.067 1.00 66.38 170 SER A C 1
ATOM 1386 O O . SER A 1 170 ? -11.962 -15.934 20.822 1.00 66.38 170 SER A O 1
ATOM 1388 N N . THR A 1 171 ? -12.037 -14.184 19.408 1.00 74.94 171 THR A N 1
ATOM 1389 C CA . THR A 1 171 ? -13.480 -13.975 19.482 1.00 74.94 171 THR A CA 1
ATOM 1390 C C . THR A 1 171 ? -14.072 -14.474 18.178 1.00 74.94 171 THR A C 1
ATOM 1392 O O . THR A 1 171 ? -13.708 -13.992 17.104 1.00 74.94 171 THR A O 1
ATOM 1395 N N . GLU A 1 172 ? -14.971 -15.452 18.255 1.00 82.62 172 GLU A N 1
ATOM 1396 C CA . GLU A 1 172 ? -15.635 -15.972 17.064 1.00 82.62 172 GLU A CA 1
ATOM 1397 C C . GLU A 1 172 ? -16.384 -14.839 16.347 1.00 82.62 172 GLU A C 1
ATOM 1399 O O . GLU A 1 172 ? -16.971 -13.956 16.977 1.00 82.62 172 GLU A O 1
ATOM 1404 N N . GLY A 1 173 ? -16.330 -14.842 15.016 1.00 86.25 173 GLY A N 1
ATOM 1405 C CA . GLY A 1 173 ? -16.909 -13.782 14.198 1.00 86.25 173 GLY A CA 1
ATOM 1406 C C . GLY A 1 173 ? -16.045 -12.524 14.092 1.00 86.25 173 GLY A C 1
ATOM 1407 O O . GLY A 1 173 ? -16.512 -11.556 13.501 1.00 86.25 173 GLY A O 1
ATOM 1408 N N . VAL A 1 174 ? -14.815 -12.518 14.614 1.00 91.12 174 VAL A N 1
ATOM 1409 C CA . VAL A 1 174 ? -13.827 -11.449 14.404 1.00 91.12 174 VAL A CA 1
ATOM 1410 C C . VAL A 1 174 ? -12.692 -11.963 13.523 1.00 91.12 174 VAL A C 1
ATOM 1412 O O . VAL A 1 174 ? -12.126 -13.019 13.793 1.00 91.12 174 VAL A O 1
ATOM 1415 N N . SER A 1 175 ? -12.333 -11.207 12.485 1.00 92.75 175 SER A N 1
ATOM 1416 C CA . SER A 1 175 ? -11.157 -11.474 11.658 1.00 92.75 175 SER A CA 1
ATOM 1417 C C . SER A 1 175 ? -10.276 -10.234 11.529 1.00 92.75 175 SER A C 1
ATOM 1419 O O . SER A 1 175 ? -10.758 -9.103 11.437 1.00 92.75 175 SER A O 1
ATOM 1421 N N . LEU A 1 176 ? -8.965 -10.461 11.521 1.00 92.69 176 LEU A N 1
ATOM 1422 C CA . LEU A 1 176 ? -7.960 -9.443 11.253 1.00 92.69 176 LEU A CA 1
ATOM 1423 C C . LEU A 1 176 ? -6.990 -9.999 10.214 1.00 92.69 176 LEU A C 1
ATOM 1425 O O . LEU A 1 176 ? -6.098 -10.778 10.538 1.00 92.69 176 LEU A O 1
ATOM 1429 N N . GLU A 1 177 ? -7.191 -9.612 8.962 1.00 95.00 177 GLU A N 1
ATOM 1430 C CA . GLU A 1 177 ? -6.229 -9.876 7.894 1.00 95.00 177 GLU A CA 1
ATOM 1431 C C . GLU A 1 177 ? -5.165 -8.769 7.905 1.00 95.00 177 GLU A C 1
ATOM 1433 O O . GLU A 1 177 ? -5.470 -7.610 8.207 1.00 95.00 177 GLU A O 1
ATOM 1438 N N . MET A 1 178 ? -3.918 -9.119 7.597 1.00 95.00 178 MET A N 1
ATOM 1439 C CA . MET A 1 178 ? -2.771 -8.213 7.651 1.00 95.00 178 MET A CA 1
ATOM 1440 C C . MET A 1 178 ? -1.881 -8.429 6.432 1.00 95.00 178 MET A C 1
ATOM 1442 O O . MET A 1 178 ? -1.534 -9.565 6.112 1.00 95.00 178 MET A O 1
ATOM 1446 N N . TRP A 1 179 ? -1.451 -7.329 5.825 1.00 97.88 179 TRP A N 1
ATOM 1447 C CA . TRP A 1 179 ? -0.394 -7.301 4.825 1.00 97.88 179 TRP A CA 1
ATOM 1448 C C . TRP A 1 179 ? 0.702 -6.346 5.283 1.00 97.88 179 TRP A C 1
ATOM 1450 O O . TRP A 1 179 ? 0.435 -5.185 5.602 1.00 97.88 179 TRP A O 1
ATOM 1460 N N . ASP A 1 180 ? 1.934 -6.840 5.314 1.00 97.31 180 ASP A N 1
ATOM 1461 C CA . ASP A 1 180 ? 3.116 -5.982 5.331 1.00 97.31 180 ASP A CA 1
ATOM 1462 C C . ASP A 1 180 ? 3.399 -5.438 3.921 1.00 97.31 180 ASP A C 1
ATOM 1464 O O . ASP A 1 180 ? 2.795 -5.864 2.932 1.00 97.31 180 ASP A O 1
ATOM 1468 N N . THR A 1 181 ? 4.348 -4.511 3.804 1.00 96.81 181 THR A N 1
ATOM 1469 C CA . THR A 1 181 ? 4.754 -3.934 2.514 1.00 96.81 181 THR A CA 1
ATOM 1470 C C . THR A 1 181 ? 5.046 -5.001 1.461 1.00 96.81 181 THR A C 1
ATOM 1472 O O . THR A 1 181 ? 4.599 -4.887 0.326 1.00 96.81 181 THR A O 1
ATOM 1475 N N . LYS A 1 182 ? 5.782 -6.059 1.815 1.00 95.06 182 LYS A N 1
ATOM 1476 C CA . LYS A 1 182 ? 6.188 -7.078 0.846 1.00 95.06 182 LYS A CA 1
ATOM 1477 C C . LYS A 1 182 ? 4.977 -7.852 0.330 1.00 95.06 182 LYS A C 1
ATOM 1479 O O . LYS A 1 182 ? 4.740 -7.881 -0.871 1.00 95.06 182 LYS A O 1
ATOM 1484 N N . SER A 1 183 ? 4.188 -8.435 1.227 1.00 95.69 183 SER A N 1
ATOM 1485 C CA . SER A 1 183 ? 2.995 -9.216 0.883 1.00 95.69 183 SER A CA 1
ATOM 1486 C C . SER A 1 183 ? 1.923 -8.384 0.176 1.00 95.69 183 SER A C 1
ATOM 1488 O O . SER A 1 183 ? 1.255 -8.902 -0.718 1.00 95.69 183 SER A O 1
ATOM 1490 N N . LEU A 1 184 ? 1.794 -7.094 0.507 1.00 96.00 184 LEU A N 1
ATOM 1491 C CA . LEU A 1 184 ? 0.886 -6.176 -0.183 1.00 96.00 184 LEU A CA 1
ATOM 1492 C C . LEU A 1 184 ? 1.330 -5.896 -1.624 1.00 96.00 184 LEU A C 1
ATOM 1494 O O . LEU A 1 184 ? 0.487 -5.771 -2.514 1.00 96.00 184 LEU A O 1
ATOM 1498 N N . TRP A 1 185 ? 2.639 -5.788 -1.859 1.00 96.75 185 TRP A N 1
ATOM 1499 C CA . TRP A 1 185 ? 3.224 -5.562 -3.184 1.00 96.75 185 TRP A CA 1
ATOM 1500 C C . TRP A 1 185 ? 3.443 -6.847 -3.992 1.00 96.75 185 TRP A C 1
ATOM 1502 O O . TRP A 1 185 ? 3.602 -6.753 -5.205 1.00 96.75 185 TRP A O 1
ATOM 1512 N N . ASP A 1 186 ? 3.372 -8.024 -3.363 1.00 95.00 186 ASP A N 1
ATOM 1513 C CA . ASP A 1 186 ? 3.564 -9.342 -3.986 1.00 95.00 186 ASP A CA 1
ATOM 1514 C C . ASP A 1 186 ? 2.254 -10.100 -4.281 1.00 95.00 186 ASP A C 1
ATOM 1516 O O . ASP A 1 186 ? 2.277 -11.303 -4.558 1.00 95.00 186 ASP A O 1
ATOM 1520 N N . LEU A 1 187 ? 1.104 -9.413 -4.289 1.00 94.50 187 LEU A N 1
ATOM 1521 C CA . LEU A 1 187 ? -0.193 -10.037 -4.582 1.00 94.50 187 LEU A CA 1
ATOM 1522 C C . LEU A 1 187 ? -0.189 -10.797 -5.930 1.00 94.50 187 LEU A C 1
ATOM 1524 O O . LEU A 1 187 ? 0.457 -10.350 -6.893 1.00 94.50 187 LEU A O 1
ATOM 1528 N N . PRO A 1 188 ? -0.879 -11.955 -6.004 1.00 95.06 188 PRO A N 1
ATOM 1529 C CA . PRO A 1 188 ? -1.000 -12.748 -7.226 1.00 95.06 188 PRO A CA 1
ATOM 1530 C C . PRO A 1 188 ? -1.942 -12.079 -8.245 1.00 95.06 188 PRO A C 1
ATOM 1532 O O . PRO A 1 188 ? -2.730 -11.207 -7.874 1.00 95.06 188 PRO A O 1
ATOM 1535 N N . PRO A 1 189 ? -1.909 -12.495 -9.526 1.00 95.81 189 PRO A N 1
ATOM 1536 C CA . PRO A 1 189 ? -2.894 -12.042 -10.502 1.00 95.81 189 PRO A CA 1
ATOM 1537 C C . PRO A 1 189 ? -4.286 -12.580 -10.152 1.00 95.81 189 PRO A C 1
ATOM 1539 O O . PRO A 1 189 ? -4.419 -13.688 -9.625 1.00 95.81 189 PRO A O 1
ATOM 1542 N N . LYS A 1 190 ? -5.336 -11.833 -10.516 1.00 94.75 190 LYS A N 1
ATOM 1543 C CA . LYS A 1 190 ? -6.734 -12.252 -10.309 1.00 94.75 190 LYS A CA 1
ATOM 1544 C C . LYS A 1 190 ? -7.052 -13.572 -11.020 1.00 94.75 190 LYS A C 1
ATOM 1546 O O . LYS A 1 190 ? -7.788 -14.393 -10.478 1.00 94.75 190 LYS A O 1
ATOM 1551 N N . PHE A 1 191 ? -6.492 -13.782 -12.213 1.00 96.31 191 PHE A N 1
ATOM 1552 C CA . PHE A 1 191 ? -6.706 -14.981 -13.022 1.00 96.31 191 PHE A CA 1
ATOM 1553 C C . PHE A 1 191 ? -5.371 -15.704 -13.273 1.00 96.31 191 PHE A C 1
ATOM 1555 O O . PHE A 1 191 ? -4.710 -15.441 -14.281 1.00 96.31 191 PHE A O 1
ATOM 1562 N N . PRO A 1 192 ? -4.961 -16.630 -12.381 1.00 95.19 192 PRO A N 1
ATOM 1563 C CA . PRO A 1 192 ? -3.681 -17.346 -12.461 1.00 95.19 192 PRO A CA 1
ATOM 1564 C C . PRO A 1 192 ? -3.409 -18.056 -13.790 1.00 95.19 192 PRO A C 1
ATOM 1566 O O . PRO A 1 192 ? -2.272 -18.107 -14.245 1.00 95.19 192 PRO A O 1
ATOM 1569 N N . ASN A 1 193 ? -4.460 -18.578 -14.426 1.00 95.44 193 ASN A N 1
ATOM 1570 C CA . ASN A 1 193 ? -4.354 -19.346 -15.667 1.00 95.44 193 ASN A CA 1
ATOM 1571 C C . ASN A 1 193 ? -4.331 -18.462 -16.925 1.00 95.44 193 ASN A C 1
ATOM 1573 O O . ASN A 1 193 ? -4.190 -18.977 -18.034 1.00 95.44 193 ASN A O 1
ATOM 1577 N N . LYS A 1 194 ? -4.497 -17.140 -16.778 1.00 96.62 194 LYS A N 1
ATOM 1578 C CA . LYS A 1 194 ? -4.454 -16.191 -17.892 1.00 96.62 194 LYS A CA 1
ATOM 1579 C C . LYS A 1 194 ? -3.089 -15.524 -18.008 1.00 96.62 194 LYS A C 1
ATOM 1581 O O . LYS A 1 194 ? -2.374 -15.395 -17.015 1.00 96.62 194 LYS A O 1
ATOM 1586 N N . PRO A 1 195 ? -2.738 -15.042 -19.210 1.00 97.31 195 PRO A N 1
ATOM 1587 C CA . PRO A 1 195 ? -1.522 -14.271 -19.387 1.00 97.31 195 PRO A CA 1
ATOM 1588 C C . PRO A 1 195 ? -1.545 -13.002 -18.534 1.00 97.31 195 PRO A C 1
ATOM 1590 O O . PRO A 1 195 ? -2.589 -12.365 -18.374 1.00 97.31 195 PRO A O 1
ATOM 1593 N N . VAL A 1 196 ? -0.395 -12.665 -17.967 1.00 98.25 196 VAL A N 1
ATOM 1594 C CA . VAL A 1 196 ? -0.215 -11.576 -17.012 1.00 98.25 196 VAL A CA 1
ATOM 1595 C C . VAL A 1 196 ? 0.331 -10.341 -17.711 1.00 98.25 196 VAL A C 1
ATOM 1597 O O . VAL A 1 196 ? 1.332 -10.406 -18.431 1.00 98.25 196 VAL A O 1
ATOM 1600 N N . HIS A 1 197 ? -0.278 -9.198 -17.400 1.00 98.50 197 HIS A N 1
ATOM 1601 C CA . HIS A 1 197 ? 0.262 -7.882 -17.721 1.00 98.50 197 HIS A CA 1
ATOM 1602 C C . HIS A 1 197 ? 0.992 -7.298 -16.505 1.00 98.50 197 HIS A C 1
ATOM 1604 O O . HIS A 1 197 ? 0.381 -6.808 -15.558 1.00 98.50 197 HIS A O 1
ATOM 1610 N N . LEU A 1 198 ? 2.322 -7.336 -16.529 1.00 98.75 198 LEU A N 1
ATOM 1611 C CA . LEU A 1 198 ? 3.159 -6.766 -15.476 1.00 98.75 198 LEU A CA 1
ATOM 1612 C C . LEU A 1 198 ? 3.219 -5.234 -15.588 1.00 98.75 198 LEU A C 1
ATOM 1614 O O . LEU A 1 198 ? 3.553 -4.693 -16.638 1.00 98.75 198 LEU A O 1
ATOM 1618 N N . VAL A 1 199 ? 2.946 -4.518 -14.504 1.00 98.69 199 VAL A N 1
ATOM 1619 C CA . VAL A 1 199 ? 3.074 -3.059 -14.422 1.00 98.69 199 VAL A CA 1
ATOM 1620 C C . VAL A 1 199 ? 4.184 -2.717 -13.437 1.00 98.69 199 VAL A C 1
ATOM 1622 O O . VAL A 1 199 ? 4.079 -3.013 -12.249 1.00 98.69 199 VAL A O 1
ATOM 1625 N N . ILE A 1 200 ? 5.247 -2.085 -13.929 1.00 98.69 200 ILE A N 1
ATOM 1626 C CA . ILE A 1 200 ? 6.386 -1.645 -13.124 1.00 98.69 200 ILE A CA 1
ATOM 1627 C C . ILE A 1 200 ? 6.204 -0.180 -12.754 1.00 98.69 200 ILE A C 1
ATOM 1629 O O . ILE A 1 200 ? 6.212 0.694 -13.621 1.00 98.69 200 ILE A O 1
ATOM 1633 N N . VAL A 1 201 ? 6.091 0.091 -11.459 1.00 98.44 201 VAL A N 1
ATOM 1634 C CA . VAL A 1 201 ? 6.019 1.444 -10.906 1.00 98.44 201 VAL A CA 1
ATOM 1635 C C . VAL A 1 201 ? 7.394 1.857 -10.383 1.00 98.44 201 VAL A C 1
ATOM 1637 O O . VAL A 1 201 ? 8.138 1.051 -9.816 1.00 98.44 201 VAL A O 1
ATOM 1640 N N . THR A 1 202 ? 7.787 3.110 -10.607 1.00 98.06 202 THR A N 1
ATOM 1641 C CA . THR A 1 202 ? 9.074 3.649 -10.143 1.00 98.06 202 THR A CA 1
ATOM 1642 C C . THR A 1 202 ? 8.898 5.036 -9.533 1.00 98.06 202 THR A C 1
ATOM 1644 O O . THR A 1 202 ? 8.354 5.938 -10.169 1.00 98.06 202 THR A O 1
ATOM 1647 N N . HIS A 1 203 ? 9.367 5.18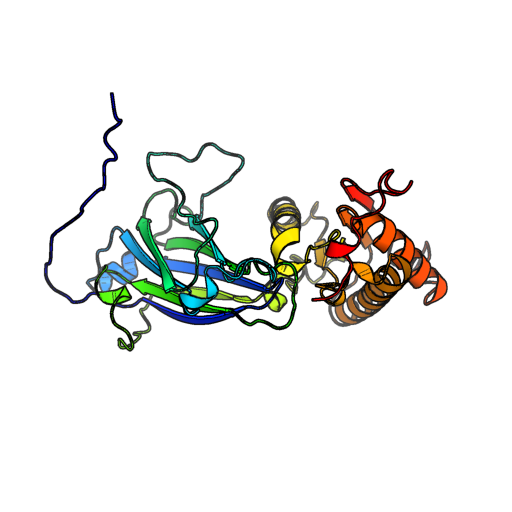8 -8.291 1.00 96.56 203 HIS A N 1
ATOM 1648 C CA . HIS A 1 203 ? 9.252 6.416 -7.507 1.00 96.56 203 HIS A CA 1
ATOM 1649 C C . HIS A 1 203 ? 10.205 7.526 -7.980 1.00 96.56 203 HIS A C 1
ATOM 1651 O O . HIS A 1 203 ? 11.133 7.296 -8.759 1.00 96.56 203 HIS A O 1
ATOM 1657 N N . GLY A 1 204 ? 9.968 8.735 -7.468 1.00 93.19 204 GLY A N 1
ATOM 1658 C CA . GLY A 1 204 ? 10.770 9.930 -7.728 1.00 93.19 204 GLY A CA 1
ATOM 1659 C C . GLY A 1 204 ? 11.929 10.132 -6.749 1.00 93.19 204 GLY A C 1
ATOM 1660 O O . GLY A 1 204 ? 12.263 9.254 -5.955 1.00 93.19 204 GLY A O 1
ATOM 1661 N N . ILE A 1 205 ? 12.532 11.319 -6.786 1.00 90.00 205 ILE A N 1
ATOM 1662 C CA . ILE A 1 205 ? 13.560 11.722 -5.818 1.00 90.00 205 ILE A CA 1
ATOM 1663 C C . ILE A 1 205 ? 12.970 11.809 -4.398 1.00 90.00 205 ILE A C 1
ATOM 1665 O O . ILE A 1 205 ? 11.816 12.196 -4.245 1.00 90.00 205 ILE A O 1
ATOM 1669 N N . PHE A 1 206 ? 13.749 11.429 -3.377 1.00 85.12 206 PHE A N 1
ATOM 1670 C CA . PHE A 1 206 ? 13.348 11.441 -1.952 1.00 85.12 206 PHE A CA 1
ATOM 1671 C C . PHE A 1 206 ? 12.019 10.735 -1.650 1.00 85.12 206 PHE A C 1
ATOM 1673 O O . PHE A 1 206 ? 11.299 11.094 -0.726 1.00 85.12 206 PHE A O 1
ATOM 1680 N N . SER A 1 207 ? 11.709 9.721 -2.452 1.00 91.31 207 SER A N 1
ATOM 1681 C CA . SER A 1 207 ? 10.473 8.958 -2.381 1.00 91.31 207 SER A CA 1
ATOM 1682 C C . SER A 1 207 ? 10.780 7.468 -2.220 1.00 91.31 207 SER A C 1
ATOM 1684 O O . SER A 1 207 ? 11.943 7.045 -2.223 1.00 91.31 207 SER A O 1
ATOM 1686 N N . ASN A 1 208 ? 9.741 6.660 -2.064 1.00 94.19 208 ASN A N 1
ATOM 1687 C CA . ASN A 1 208 ? 9.825 5.213 -1.947 1.00 94.19 208 ASN A CA 1
ATOM 1688 C C . ASN A 1 208 ? 8.683 4.530 -2.724 1.00 94.19 208 ASN A C 1
ATOM 1690 O O . ASN A 1 208 ? 7.649 5.133 -3.001 1.00 94.19 208 ASN A O 1
ATOM 1694 N N . ILE A 1 209 ? 8.868 3.260 -3.098 1.00 95.31 209 ILE A N 1
ATOM 1695 C CA . ILE A 1 209 ? 7.792 2.487 -3.739 1.00 95.31 209 ILE A CA 1
ATOM 1696 C C . ILE A 1 209 ? 6.688 2.174 -2.729 1.00 95.31 209 ILE A C 1
ATOM 1698 O O . ILE A 1 209 ? 5.523 2.409 -3.023 1.00 95.31 209 ILE A O 1
ATOM 1702 N N . GLY A 1 210 ? 7.055 1.629 -1.565 1.00 95.50 210 GLY A N 1
ATOM 1703 C CA . GLY A 1 210 ? 6.107 0.959 -0.680 1.00 95.50 210 GLY A CA 1
ATOM 1704 C C . GLY A 1 210 ? 4.950 1.831 -0.210 1.00 95.50 210 GLY A C 1
ATOM 1705 O O . GLY A 1 210 ? 3.805 1.396 -0.321 1.00 95.50 210 GLY A O 1
ATOM 1706 N N . CYS A 1 211 ? 5.243 3.048 0.244 1.00 95.38 211 CYS A N 1
ATOM 1707 C CA . CYS A 1 211 ? 4.281 4.017 0.759 1.00 95.38 211 CYS A CA 1
ATOM 1708 C C . CYS A 1 211 ? 3.839 5.016 -0.317 1.00 95.38 211 CYS A C 1
ATOM 1710 O O . CYS A 1 211 ? 2.646 5.161 -0.571 1.00 95.38 211 CYS A O 1
ATOM 1712 N N . ASP A 1 212 ? 4.778 5.701 -0.978 1.00 94.94 212 ASP A N 1
ATOM 1713 C CA . ASP A 1 212 ? 4.423 6.885 -1.780 1.00 94.94 212 ASP A CA 1
ATOM 1714 C C . ASP A 1 212 ? 3.752 6.509 -3.103 1.00 94.94 212 ASP A C 1
ATOM 1716 O O . ASP A 1 212 ? 2.923 7.254 -3.624 1.00 94.94 212 ASP A O 1
ATOM 1720 N N . MET A 1 213 ? 4.090 5.337 -3.651 1.00 96.69 213 MET A N 1
ATOM 1721 C CA . MET A 1 213 ? 3.459 4.806 -4.862 1.00 96.69 213 MET A CA 1
ATOM 1722 C C . MET A 1 213 ? 2.257 3.899 -4.555 1.00 96.69 213 MET A C 1
ATOM 1724 O O . MET A 1 213 ? 1.633 3.388 -5.490 1.00 96.69 213 MET A O 1
ATOM 1728 N N . LEU A 1 214 ? 1.898 3.714 -3.276 1.00 96.75 214 LEU A N 1
ATOM 1729 C CA . LEU A 1 214 ? 0.804 2.830 -2.864 1.00 96.75 214 LEU A CA 1
ATOM 1730 C C . LEU A 1 214 ? -0.526 3.236 -3.494 1.00 96.75 214 LEU A C 1
ATOM 1732 O O . LEU A 1 214 ? -1.228 2.388 -4.035 1.00 96.75 214 LEU A O 1
ATOM 1736 N N . TYR A 1 215 ? -0.844 4.533 -3.482 1.00 95.50 215 TYR A N 1
ATOM 1737 C CA . TYR A 1 215 ? -2.087 5.038 -4.067 1.00 95.50 215 TYR A CA 1
ATOM 1738 C C . TYR A 1 215 ? -2.213 4.661 -5.548 1.00 95.50 215 TYR A C 1
ATOM 1740 O O . TYR A 1 215 ? -3.273 4.242 -6.007 1.00 95.50 215 TYR A O 1
ATOM 1748 N N . MET A 1 216 ? -1.117 4.760 -6.304 1.00 96.12 216 MET A N 1
ATOM 1749 C CA . MET A 1 216 ? -1.109 4.397 -7.718 1.00 96.12 216 MET A CA 1
ATOM 1750 C C . MET A 1 216 ? -1.351 2.900 -7.913 1.00 96.12 216 MET A C 1
ATOM 1752 O O . MET A 1 216 ? -2.169 2.527 -8.752 1.00 96.12 216 MET A O 1
ATOM 1756 N N . LYS A 1 217 ? -0.678 2.052 -7.126 1.00 97.19 217 LYS A N 1
ATOM 1757 C CA . LYS A 1 217 ? -0.917 0.604 -7.132 1.00 97.19 217 LYS A CA 1
ATOM 1758 C C . LYS A 1 217 ? -2.386 0.296 -6.842 1.00 97.19 217 LYS A C 1
ATOM 1760 O O . LYS A 1 217 ? -3.027 -0.376 -7.647 1.00 97.19 217 LYS A O 1
ATOM 1765 N N . ASP A 1 218 ? -2.911 0.830 -5.742 1.00 96.44 218 ASP A N 1
ATOM 1766 C CA . ASP A 1 218 ? -4.286 0.595 -5.305 1.00 96.44 218 ASP A CA 1
ATOM 1767 C C . ASP A 1 218 ? -5.292 1.015 -6.375 1.00 96.44 218 ASP A C 1
ATOM 1769 O O . ASP A 1 218 ? -6.237 0.281 -6.640 1.00 96.44 218 ASP A O 1
ATOM 1773 N N . LYS A 1 219 ? -5.080 2.153 -7.047 1.00 96.00 219 LYS A N 1
ATOM 1774 C CA . LYS A 1 219 ? -5.996 2.619 -8.096 1.00 96.00 219 LYS A CA 1
ATOM 1775 C C . LYS A 1 219 ? -5.953 1.770 -9.356 1.00 96.00 219 LYS A C 1
ATOM 1777 O O . LYS A 1 219 ? -6.997 1.547 -9.964 1.00 96.00 219 LYS A O 1
ATOM 1782 N N . ILE A 1 220 ? -4.783 1.276 -9.752 1.00 96.00 220 ILE A N 1
ATOM 1783 C CA . ILE A 1 220 ? -4.684 0.350 -10.889 1.00 96.00 220 ILE A CA 1
ATOM 1784 C C . ILE A 1 220 ? -5.426 -0.954 -10.559 1.00 96.00 220 ILE A C 1
ATOM 1786 O O . ILE A 1 220 ? -6.188 -1.461 -11.386 1.00 96.00 220 ILE A O 1
ATOM 1790 N N . GLU A 1 221 ? -5.243 -1.480 -9.349 1.00 95.69 221 GLU A N 1
ATOM 1791 C CA . GLU A 1 221 ? -5.917 -2.697 -8.887 1.00 95.69 221 GLU A CA 1
ATOM 1792 C C . GLU A 1 221 ? -7.430 -2.484 -8.738 1.00 95.69 221 GLU A C 1
ATOM 1794 O O . GLU A 1 221 ? -8.205 -3.261 -9.283 1.00 95.69 221 GLU A O 1
ATOM 1799 N N . GLU A 1 222 ? -7.881 -1.400 -8.107 1.00 94.19 222 GLU A N 1
ATOM 1800 C CA . GLU A 1 222 ? -9.304 -1.077 -7.933 1.00 94.19 222 GLU A CA 1
ATOM 1801 C C . GLU A 1 222 ? -10.038 -0.923 -9.267 1.00 94.19 222 GLU A C 1
ATOM 1803 O O . GLU A 1 222 ? -11.176 -1.367 -9.397 1.00 94.19 222 GLU A O 1
ATOM 1808 N N . MET A 1 223 ? -9.395 -0.332 -10.276 1.00 93.44 223 MET A N 1
ATOM 1809 C CA . MET A 1 223 ? -10.010 -0.172 -11.593 1.00 93.44 223 MET A CA 1
ATOM 1810 C C . MET A 1 223 ? -10.101 -1.492 -12.359 1.00 93.44 223 MET A C 1
ATOM 1812 O O . MET A 1 223 ? -10.999 -1.655 -13.180 1.00 93.44 223 MET A O 1
ATOM 1816 N N . THR A 1 224 ? -9.188 -2.434 -12.119 1.00 94.25 224 THR A N 1
ATOM 1817 C CA . THR A 1 224 ? -9.081 -3.662 -12.923 1.00 94.25 224 THR A CA 1
ATOM 1818 C C . THR A 1 224 ? -9.670 -4.886 -12.236 1.00 94.25 224 THR A C 1
ATOM 1820 O O . THR A 1 224 ? -10.240 -5.746 -12.901 1.00 94.25 224 THR A O 1
ATOM 1823 N N . PHE A 1 225 ? -9.591 -4.998 -10.915 1.00 93.06 225 PHE A N 1
ATOM 1824 C CA . PHE A 1 225 ? -10.014 -6.187 -10.176 1.00 93.06 225 PHE A CA 1
ATOM 1825 C C . PHE A 1 225 ? -11.524 -6.440 -10.221 1.00 93.06 225 PHE A C 1
ATOM 1827 O O . PHE A 1 225 ? -11.894 -7.609 -10.270 1.00 93.06 225 PHE A O 1
ATOM 1834 N N . PRO A 1 226 ? -12.419 -5.439 -10.268 1.00 92.81 226 PRO A N 1
ATOM 1835 C CA . PRO A 1 226 ? -13.849 -5.682 -10.448 1.00 92.81 226 PRO A CA 1
ATOM 1836 C C . PRO A 1 226 ? -14.231 -6.103 -11.872 1.00 92.81 226 PRO A C 1
ATOM 1838 O O . PRO A 1 226 ? -15.320 -6.632 -12.057 1.00 92.81 226 PRO A O 1
ATOM 1841 N N . MET A 1 227 ? -13.361 -5.898 -12.872 1.00 95.62 227 MET A N 1
ATOM 1842 C CA . MET A 1 227 ? -13.683 -6.199 -14.271 1.00 95.62 227 MET A CA 1
ATOM 1843 C C . MET A 1 227 ? -13.915 -7.696 -14.501 1.00 95.62 227 MET A C 1
ATOM 1845 O O . MET A 1 227 ? -13.190 -8.549 -13.955 1.00 95.62 227 MET A O 1
ATOM 1849 N N . ASP A 1 228 ? -14.871 -7.986 -15.383 1.00 95.50 228 ASP A N 1
ATOM 1850 C CA . ASP A 1 228 ? -15.179 -9.329 -15.863 1.00 95.50 228 ASP A CA 1
ATOM 1851 C C . ASP A 1 228 ? -13.986 -9.972 -16.563 1.00 95.50 228 ASP A C 1
ATOM 1853 O O . ASP A 1 228 ? -13.196 -9.322 -17.251 1.00 95.50 228 ASP A O 1
ATOM 1857 N N . GLU A 1 229 ? -13.882 -11.291 -16.422 1.00 94.81 229 GLU A N 1
ATOM 1858 C CA . GLU A 1 229 ? -12.745 -12.084 -16.891 1.00 94.81 229 GLU A CA 1
ATOM 1859 C C . GLU A 1 229 ? -12.457 -11.937 -18.397 1.00 94.81 229 GLU A C 1
ATOM 1861 O O . GLU A 1 229 ? -11.312 -12.098 -18.825 1.00 94.81 229 GLU A O 1
ATOM 1866 N N . ALA A 1 230 ? -13.483 -11.651 -19.203 1.00 94.31 230 ALA A N 1
ATOM 1867 C CA . ALA A 1 230 ? -13.378 -11.512 -20.655 1.00 94.31 230 ALA A CA 1
ATOM 1868 C C . ALA A 1 230 ? -12.627 -10.244 -21.094 1.00 94.31 230 ALA A C 1
ATOM 1870 O O . ALA A 1 230 ? -11.961 -10.258 -22.126 1.00 94.31 230 ALA A O 1
ATOM 1871 N N . VAL A 1 231 ? -12.716 -9.164 -20.312 1.00 95.06 231 VAL A N 1
ATOM 1872 C CA . VAL A 1 231 ? -12.131 -7.848 -20.640 1.00 95.06 231 VAL A CA 1
ATOM 1873 C C . VAL A 1 231 ? -11.000 -7.445 -19.693 1.00 95.06 231 VAL A C 1
ATOM 1875 O O . VAL A 1 231 ? -10.331 -6.437 -19.912 1.00 95.06 231 VAL A O 1
ATOM 1878 N N . ASN A 1 232 ? -10.769 -8.222 -18.634 1.00 96.56 232 ASN A N 1
ATOM 1879 C CA . ASN A 1 232 ? -9.766 -7.918 -17.627 1.00 96.56 232 ASN A CA 1
ATOM 1880 C C . ASN A 1 232 ? -8.336 -8.027 -18.196 1.00 96.56 232 ASN A C 1
ATOM 1882 O O . ASN A 1 232 ? -7.976 -9.071 -18.748 1.00 96.56 232 ASN A O 1
ATOM 1886 N N . PRO A 1 233 ? -7.473 -7.011 -18.007 1.00 96.25 233 PRO A N 1
ATOM 1887 C CA . PRO A 1 233 ? -6.083 -7.071 -18.460 1.00 96.25 233 PRO A CA 1
ATOM 1888 C C . PRO A 1 233 ? -5.215 -8.079 -17.684 1.00 96.25 233 PRO A C 1
ATOM 1890 O O . PRO A 1 233 ? -4.123 -8.402 -18.151 1.00 96.25 233 PRO A O 1
ATOM 1893 N N . ASN A 1 234 ? -5.702 -8.593 -16.547 1.00 97.50 234 ASN A N 1
ATOM 1894 C CA . ASN A 1 234 ? -5.025 -9.518 -15.636 1.00 97.50 234 ASN A CA 1
ATOM 1895 C C . ASN A 1 234 ? -3.655 -8.989 -15.190 1.00 97.50 234 ASN A C 1
ATOM 1897 O O . ASN A 1 234 ? -2.599 -9.554 -15.493 1.00 97.50 234 ASN A O 1
ATOM 1901 N N . ILE A 1 235 ? -3.692 -7.839 -14.519 1.00 97.62 235 ILE A N 1
ATOM 1902 C CA . ILE A 1 235 ? -2.494 -7.099 -14.136 1.00 97.62 235 ILE A CA 1
ATOM 1903 C C . ILE A 1 235 ? -1.843 -7.634 -12.863 1.00 97.62 235 ILE A C 1
ATOM 1905 O O . ILE A 1 235 ? -2.507 -8.154 -11.967 1.00 97.62 235 ILE A O 1
ATOM 1909 N N . ILE A 1 236 ? -0.530 -7.434 -12.783 1.00 98.06 236 ILE A N 1
ATOM 1910 C CA . ILE A 1 236 ? 0.264 -7.522 -11.556 1.00 98.06 236 ILE A CA 1
ATOM 1911 C C . ILE A 1 236 ? 1.065 -6.226 -11.443 1.00 98.06 236 ILE A C 1
ATOM 1913 O O . ILE A 1 236 ? 1.807 -5.891 -12.363 1.00 98.06 236 ILE A O 1
ATOM 1917 N N . VAL A 1 237 ? 0.956 -5.508 -10.324 1.00 98.38 237 VAL A N 1
ATOM 1918 C CA . VAL A 1 237 ? 1.736 -4.284 -10.076 1.00 98.38 237 VAL A CA 1
ATOM 1919 C C . VAL A 1 237 ? 2.956 -4.602 -9.213 1.00 98.38 237 VAL A C 1
ATOM 1921 O O . VAL A 1 237 ? 2.841 -5.273 -8.187 1.00 98.38 237 VAL A O 1
ATOM 1924 N N . ARG A 1 238 ? 4.134 -4.126 -9.623 1.00 98.25 238 ARG A N 1
ATOM 1925 C CA . ARG A 1 238 ? 5.418 -4.333 -8.934 1.00 98.25 238 ARG A CA 1
ATOM 1926 C C . ARG A 1 238 ? 6.260 -3.061 -8.935 1.00 98.25 238 ARG A C 1
ATOM 1928 O O . ARG A 1 238 ? 6.062 -2.175 -9.764 1.00 98.25 238 ARG A O 1
ATOM 1935 N N . GLY A 1 239 ? 7.226 -2.974 -8.026 1.00 96.88 239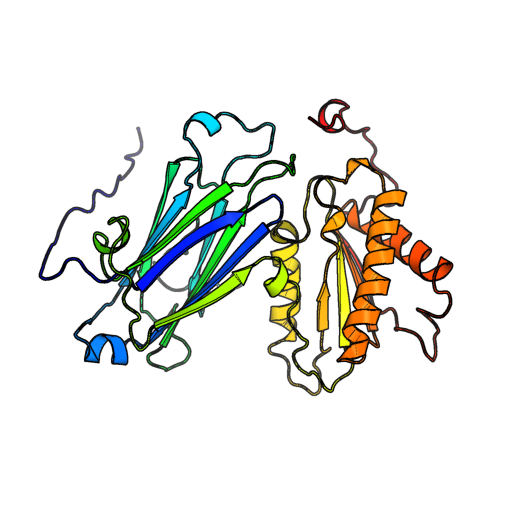 GLY A N 1
ATOM 1936 C CA . GLY A 1 239 ? 8.141 -1.839 -7.939 1.00 96.88 239 GLY A CA 1
ATOM 1937 C C . GLY A 1 239 ? 9.431 -2.195 -7.205 1.00 96.88 239 GLY A C 1
ATOM 1938 O O . GLY A 1 239 ? 9.436 -2.964 -6.248 1.00 96.88 239 GLY A O 1
ATOM 1939 N N . CYS A 1 240 ? 10.543 -1.632 -7.675 1.00 96.62 240 CYS A N 1
ATOM 1940 C CA . CYS A 1 240 ? 11.876 -1.906 -7.144 1.00 96.62 240 CYS A CA 1
ATOM 1941 C C . CYS A 1 240 ? 12.109 -1.141 -5.828 1.00 96.62 240 CYS A C 1
ATOM 1943 O O . CYS A 1 240 ? 12.374 0.063 -5.841 1.00 96.62 240 CYS A O 1
ATOM 1945 N N . MET A 1 241 ? 12.038 -1.844 -4.694 1.00 94.56 241 MET A N 1
ATOM 1946 C CA . MET A 1 241 ? 12.272 -1.271 -3.356 1.00 94.56 241 MET A CA 1
ATOM 1947 C C . MET A 1 241 ? 13.749 -0.906 -3.112 1.00 94.56 241 MET A C 1
ATOM 1949 O O . MET A 1 241 ? 14.062 -0.099 -2.241 1.00 94.56 241 MET A O 1
ATOM 1953 N N . ASP A 1 242 ? 14.678 -1.441 -3.909 1.00 93.62 242 ASP A N 1
ATOM 1954 C CA . ASP A 1 242 ? 16.119 -1.247 -3.709 1.00 93.62 242 ASP A CA 1
ATOM 1955 C C . ASP A 1 242 ? 16.594 0.192 -3.926 1.00 93.62 242 ASP A C 1
ATOM 1957 O O . ASP A 1 242 ? 17.732 0.509 -3.572 1.00 93.62 242 ASP A O 1
ATOM 1961 N N . ASN A 1 243 ? 15.761 1.058 -4.505 1.00 94.25 243 ASN A N 1
ATOM 1962 C CA . ASN A 1 243 ? 16.082 2.462 -4.761 1.00 94.25 243 ASN A CA 1
ATOM 1963 C C . ASN A 1 243 ? 15.705 3.415 -3.615 1.00 94.25 243 ASN A C 1
ATOM 1965 O O . ASN A 1 243 ? 16.088 4.590 -3.656 1.00 94.25 243 ASN A O 1
ATOM 1969 N N . VAL A 1 244 ? 15.041 2.919 -2.567 1.00 92.00 244 VAL A N 1
ATOM 1970 C CA . VAL A 1 244 ? 14.711 3.712 -1.375 1.00 92.00 244 VAL A CA 1
ATOM 1971 C C . VAL A 1 244 ? 15.991 4.260 -0.731 1.00 92.00 244 VAL A C 1
ATOM 1973 O O . VAL A 1 244 ? 16.963 3.528 -0.536 1.00 92.00 244 VAL A O 1
ATOM 1976 N N . GLY A 1 245 ? 16.014 5.569 -0.457 1.00 88.56 245 GLY A N 1
ATOM 1977 C CA . GLY A 1 245 ? 17.172 6.272 0.115 1.00 88.56 245 GLY A CA 1
ATOM 1978 C C . GLY A 1 245 ? 18.387 6.404 -0.816 1.00 88.56 245 GLY A C 1
ATOM 1979 O O . GLY A 1 245 ? 19.449 6.833 -0.382 1.00 88.56 245 GLY A O 1
ATOM 1980 N N . LYS A 1 246 ? 18.272 6.032 -2.101 1.00 91.12 246 LYS A N 1
ATOM 1981 C CA . LYS A 1 246 ? 19.416 5.942 -3.034 1.00 91.12 246 LYS A CA 1
ATOM 1982 C C . LYS A 1 246 ? 19.319 6.878 -4.236 1.00 91.12 246 LYS A C 1
ATOM 1984 O O . LYS A 1 246 ? 20.102 6.734 -5.174 1.00 91.12 246 LYS A O 1
ATOM 1989 N N . SER A 1 247 ? 18.384 7.830 -4.212 1.00 86.88 247 SER A N 1
ATOM 1990 C CA . SER A 1 247 ? 18.096 8.726 -5.345 1.00 86.88 247 SER A CA 1
ATOM 1991 C C . SER A 1 247 ? 19.328 9.512 -5.824 1.00 86.88 247 SER A C 1
ATOM 1993 O O . SER A 1 247 ? 19.484 9.732 -7.023 1.00 86.88 247 SER A O 1
ATOM 1995 N N . GLY A 1 248 ? 20.247 9.859 -4.914 1.00 87.19 248 GLY A N 1
ATOM 1996 C CA . GLY A 1 248 ? 21.498 10.560 -5.231 1.00 87.19 248 GLY A CA 1
ATOM 1997 C C . GLY A 1 248 ? 22.511 9.754 -6.057 1.00 87.19 248 GLY A C 1
ATOM 1998 O O . GLY A 1 248 ? 23.445 10.331 -6.599 1.00 87.19 248 GLY A O 1
ATOM 1999 N N . HIS A 1 249 ? 22.327 8.438 -6.231 1.00 90.62 249 HIS A N 1
ATOM 2000 C CA . HIS A 1 249 ? 23.216 7.614 -7.065 1.00 90.62 249 HIS A CA 1
ATOM 2001 C C . HIS A 1 249 ? 23.065 7.862 -8.577 1.00 90.62 249 HIS A C 1
ATOM 2003 O O . HIS A 1 249 ? 23.804 7.276 -9.373 1.00 90.62 249 HIS A O 1
ATOM 2009 N N . GLY A 1 250 ? 22.098 8.688 -8.980 1.00 90.56 250 GLY A N 1
ATOM 2010 C CA . GLY A 1 250 ? 21.873 9.068 -10.368 1.00 90.56 250 GLY A CA 1
ATOM 2011 C C . GLY A 1 250 ? 21.120 8.023 -11.197 1.00 90.56 250 GLY A C 1
ATOM 2012 O O . GLY A 1 250 ? 21.031 6.839 -10.861 1.00 90.56 250 GLY A O 1
ATOM 2013 N N . ILE A 1 251 ? 20.584 8.486 -12.329 1.00 95.25 251 ILE A N 1
ATOM 2014 C CA . ILE A 1 251 ? 19.693 7.726 -13.225 1.00 95.25 251 ILE A CA 1
ATOM 2015 C C . ILE A 1 251 ? 20.325 6.409 -13.685 1.00 95.25 251 ILE A C 1
ATOM 2017 O O . ILE A 1 251 ? 19.639 5.390 -13.737 1.00 95.25 251 ILE A O 1
ATOM 2021 N N . HIS A 1 252 ? 21.631 6.404 -13.976 1.00 96.50 252 HIS A N 1
ATOM 2022 C CA . HIS A 1 252 ? 22.335 5.201 -14.418 1.00 96.50 252 HIS A CA 1
ATOM 2023 C C . HIS A 1 252 ? 22.231 4.072 -13.382 1.00 96.50 252 HIS A C 1
ATOM 2025 O O . HIS A 1 252 ? 21.739 2.984 -13.681 1.00 96.50 252 HIS A O 1
ATOM 2031 N N . CYS A 1 253 ? 22.650 4.340 -12.143 1.00 97.44 253 CYS A N 1
ATOM 2032 C CA . CYS A 1 253 ? 22.662 3.348 -11.069 1.00 97.44 253 CYS A CA 1
ATOM 2033 C C . CYS A 1 253 ? 21.249 2.900 -10.688 1.00 97.44 253 CYS A C 1
ATOM 2035 O O . CYS A 1 253 ? 21.008 1.705 -10.509 1.00 97.44 253 CYS A O 1
ATOM 2037 N N . LEU A 1 254 ? 20.314 3.848 -10.579 1.00 97.56 254 LEU A N 1
ATOM 2038 C CA . LEU A 1 254 ? 18.915 3.552 -10.269 1.00 97.56 254 LEU A CA 1
ATOM 2039 C C . LEU A 1 254 ? 18.276 2.688 -11.361 1.00 97.56 254 LEU A C 1
ATOM 2041 O O . LEU A 1 254 ? 17.615 1.697 -11.052 1.00 97.56 254 LEU A O 1
ATOM 2045 N N . GLY A 1 255 ? 18.508 3.030 -12.631 1.00 98.25 255 GLY A N 1
ATOM 2046 C CA . GLY A 1 255 ? 17.947 2.323 -13.778 1.00 98.25 255 GLY A CA 1
ATOM 2047 C C . GLY A 1 255 ? 18.500 0.911 -13.924 1.00 98.25 255 GLY A C 1
ATOM 2048 O O . GLY A 1 255 ? 17.739 -0.008 -14.204 1.00 98.25 255 GLY A O 1
ATOM 2049 N N . VAL A 1 256 ? 19.791 0.698 -13.644 1.00 98.56 256 VAL A N 1
ATOM 2050 C CA . VAL A 1 256 ? 20.384 -0.651 -13.589 1.00 98.56 256 VAL A CA 1
ATOM 2051 C C . VAL A 1 256 ? 19.695 -1.519 -12.532 1.00 98.56 256 VAL A C 1
ATOM 2053 O O . VAL A 1 256 ? 19.369 -2.670 -12.820 1.00 98.56 256 VAL A O 1
ATOM 2056 N N . ARG A 1 257 ? 19.430 -0.982 -11.329 1.00 98.44 257 ARG A N 1
ATOM 2057 C CA . ARG A 1 257 ? 18.720 -1.726 -10.271 1.00 98.44 257 ARG A CA 1
ATOM 2058 C C . ARG A 1 257 ? 17.295 -2.080 -10.687 1.00 98.44 257 ARG A C 1
ATOM 2060 O O . ARG A 1 257 ? 16.906 -3.235 -10.553 1.00 98.44 257 ARG A O 1
ATOM 2067 N N . VAL A 1 258 ? 16.553 -1.128 -11.261 1.00 98.56 258 VAL A N 1
ATOM 2068 C CA . VAL A 1 258 ? 15.201 -1.393 -11.782 1.00 98.56 258 VAL A CA 1
ATOM 2069 C C . VAL A 1 258 ? 15.246 -2.433 -12.902 1.00 98.56 258 VAL A C 1
ATOM 2071 O O . VAL A 1 258 ? 14.461 -3.371 -12.885 1.00 98.56 258 VAL A O 1
ATOM 2074 N N . GLY A 1 259 ? 16.178 -2.318 -13.849 1.00 98.69 259 GLY A N 1
ATOM 2075 C CA . GLY A 1 259 ? 16.306 -3.262 -14.958 1.00 98.69 259 GLY A CA 1
ATOM 2076 C C . GLY A 1 259 ? 16.600 -4.686 -14.484 1.00 98.69 259 GLY A C 1
ATOM 2077 O O . GLY A 1 259 ? 15.942 -5.624 -14.929 1.00 98.69 259 GLY A O 1
ATOM 2078 N N . LYS A 1 260 ? 17.529 -4.848 -13.532 1.00 98.69 260 LYS A N 1
ATOM 2079 C CA . LYS A 1 260 ? 17.810 -6.138 -12.885 1.00 98.69 260 LYS A CA 1
ATOM 2080 C C . LYS A 1 260 ? 16.568 -6.690 -12.176 1.00 98.69 260 LYS A C 1
ATOM 2082 O O . LYS A 1 260 ? 16.192 -7.830 -12.431 1.00 98.69 260 LYS A O 1
ATOM 2087 N N . TYR A 1 261 ? 15.899 -5.859 -11.376 1.00 98.62 261 TYR A N 1
ATOM 2088 C CA . TYR A 1 261 ? 14.667 -6.226 -10.678 1.00 98.62 261 TYR A CA 1
ATOM 2089 C C . TYR A 1 261 ? 13.571 -6.706 -11.637 1.00 98.62 261 TYR A C 1
ATOM 2091 O O . TYR A 1 261 ? 12.902 -7.694 -11.351 1.00 98.62 261 TYR A O 1
ATOM 2099 N N . VAL A 1 262 ? 13.388 -6.046 -12.787 1.00 98.69 262 VAL A N 1
ATOM 2100 C CA . VAL A 1 262 ? 12.383 -6.449 -13.785 1.00 98.69 262 VAL A CA 1
ATOM 2101 C C . VAL A 1 262 ? 12.695 -7.824 -14.365 1.00 98.69 262 VAL A C 1
ATOM 2103 O O . VAL A 1 262 ? 11.790 -8.651 -14.448 1.00 98.69 262 VAL A O 1
ATOM 2106 N N . LEU A 1 263 ? 13.951 -8.083 -14.740 1.00 98.69 263 LEU A N 1
ATOM 2107 C CA . LEU A 1 263 ? 14.356 -9.391 -15.264 1.00 98.69 263 LEU A CA 1
ATOM 2108 C C . LEU A 1 263 ? 14.090 -10.503 -14.240 1.00 98.69 263 LEU A C 1
ATOM 2110 O O . LEU A 1 263 ? 13.440 -11.490 -14.573 1.00 98.69 263 LEU A O 1
ATOM 2114 N N . GLU A 1 264 ? 14.517 -10.301 -12.992 1.00 98.44 264 GLU A N 1
ATOM 2115 C CA . GLU A 1 264 ? 14.307 -11.258 -11.896 1.00 98.44 264 GLU A CA 1
ATOM 2116 C C . GLU A 1 264 ? 12.816 -11.461 -11.596 1.00 98.44 264 GLU A C 1
ATOM 2118 O O . GLU A 1 264 ? 12.355 -12.590 -11.456 1.00 98.44 264 GLU A O 1
ATOM 2123 N N . THR A 1 265 ? 12.033 -10.381 -11.568 1.00 98.38 265 THR A N 1
ATOM 2124 C CA . THR A 1 265 ? 10.584 -10.436 -11.322 1.00 98.38 265 THR A CA 1
ATOM 2125 C C . THR A 1 265 ? 9.864 -11.228 -12.407 1.00 98.38 265 THR A C 1
ATOM 2127 O O . THR A 1 265 ? 9.003 -12.050 -12.097 1.00 98.38 265 THR A O 1
ATOM 2130 N N . VAL A 1 266 ? 10.201 -11.006 -13.680 1.00 98.44 266 VAL A N 1
ATOM 2131 C CA . VAL A 1 266 ? 9.605 -11.759 -14.791 1.00 98.44 266 VAL A CA 1
ATOM 2132 C C . VAL A 1 266 ? 9.984 -13.235 -14.716 1.00 98.44 266 VAL A C 1
ATOM 2134 O O . VAL A 1 266 ? 9.110 -14.082 -14.895 1.00 98.44 266 VAL A O 1
ATOM 2137 N N . ASP A 1 267 ? 11.241 -13.553 -14.403 1.00 98.38 267 ASP A N 1
ATOM 2138 C CA . ASP A 1 267 ? 11.692 -14.940 -14.263 1.00 98.38 267 ASP A CA 1
ATOM 2139 C C . ASP A 1 267 ? 10.964 -15.656 -13.114 1.00 98.38 267 ASP A C 1
ATOM 2141 O O . ASP A 1 267 ? 10.477 -16.772 -13.296 1.00 98.38 267 ASP A O 1
ATOM 2145 N N . GLU A 1 268 ? 10.820 -15.010 -11.953 1.00 98.06 268 GLU A N 1
ATOM 2146 C CA . GLU A 1 268 ? 10.088 -15.569 -10.811 1.00 98.06 268 GLU A CA 1
ATOM 2147 C C . GLU A 1 268 ? 8.592 -15.742 -11.095 1.00 98.06 268 GLU A C 1
ATOM 2149 O O . GLU A 1 268 ? 8.014 -16.784 -10.771 1.00 98.06 268 GLU A O 1
ATOM 2154 N N . LEU A 1 269 ? 7.952 -14.757 -11.733 1.00 98.06 269 LEU A N 1
ATOM 2155 C CA . LEU A 1 269 ? 6.542 -14.860 -12.113 1.00 98.06 269 LEU A CA 1
ATOM 2156 C C . LEU A 1 269 ? 6.319 -15.982 -13.131 1.00 98.06 269 LEU A C 1
ATOM 2158 O O . LEU A 1 269 ? 5.347 -16.725 -12.997 1.00 98.06 269 LEU A O 1
ATOM 2162 N N . ASN A 1 270 ? 7.230 -16.160 -14.090 1.00 97.62 270 ASN A N 1
ATOM 2163 C CA . ASN A 1 270 ? 7.125 -17.197 -15.118 1.00 97.62 270 ASN A CA 1
ATOM 2164 C C . ASN A 1 270 ? 7.277 -18.633 -14.588 1.00 97.62 270 ASN A C 1
ATOM 2166 O O . ASN A 1 270 ? 6.946 -19.581 -15.295 1.00 97.62 270 ASN A O 1
ATOM 2170 N N . LYS A 1 271 ? 7.709 -18.822 -13.333 1.00 97.81 271 LYS A N 1
ATOM 2171 C CA . LYS A 1 271 ? 7.666 -20.141 -12.671 1.00 97.81 271 LYS A CA 1
ATOM 2172 C C . LYS A 1 271 ? 6.242 -20.594 -12.334 1.00 97.81 271 LYS A C 1
ATOM 2174 O O . LYS A 1 271 ? 6.030 -21.779 -12.098 1.00 97.81 271 LYS A O 1
ATOM 2179 N N . LYS A 1 272 ? 5.286 -19.662 -12.239 1.00 97.00 272 LYS A N 1
ATOM 2180 C CA . LYS A 1 272 ? 3.903 -19.930 -11.791 1.00 97.00 272 LYS A CA 1
ATOM 2181 C C . LYS A 1 272 ? 2.833 -19.421 -12.754 1.00 97.00 272 LYS A C 1
ATOM 2183 O O . LYS A 1 272 ? 1.733 -19.958 -12.774 1.00 97.00 272 LYS A O 1
ATOM 2188 N N . TYR A 1 273 ? 3.145 -18.385 -13.519 1.00 97.56 273 TYR A N 1
ATOM 2189 C CA . TYR A 1 273 ? 2.235 -17.684 -14.418 1.00 97.56 273 TYR A CA 1
ATOM 2190 C C . TYR A 1 273 ? 2.893 -17.508 -15.789 1.00 97.56 273 TYR A C 1
ATOM 2192 O O . TYR A 1 273 ? 4.030 -17.918 -15.997 1.00 97.56 273 TYR A O 1
ATOM 2200 N N . ARG A 1 274 ? 2.201 -16.861 -16.732 1.00 97.12 274 ARG A N 1
ATOM 2201 C CA . ARG A 1 274 ? 2.776 -16.474 -18.028 1.00 97.12 274 ARG A CA 1
ATOM 2202 C C . ARG A 1 274 ? 2.749 -14.961 -18.183 1.00 97.12 274 ARG A C 1
ATOM 2204 O O . ARG A 1 274 ? 1.702 -14.414 -18.520 1.00 97.12 274 ARG A O 1
ATOM 2211 N N . VAL A 1 275 ? 3.871 -14.283 -17.964 1.00 98.31 275 VAL A N 1
ATOM 2212 C CA . VAL A 1 275 ? 3.989 -12.840 -18.226 1.00 98.31 275 VAL A CA 1
ATOM 2213 C C . VAL A 1 275 ? 4.159 -12.618 -19.726 1.00 98.31 275 VAL A C 1
ATOM 2215 O O . VAL A 1 275 ? 5.166 -13.027 -20.297 1.00 98.31 275 VAL A O 1
ATOM 2218 N N . ASP A 1 276 ? 3.180 -11.979 -20.367 1.00 97.31 276 ASP A N 1
ATOM 2219 C CA . ASP A 1 276 ? 3.194 -11.733 -21.818 1.00 97.31 276 ASP A CA 1
ATOM 2220 C C . ASP A 1 276 ? 3.221 -10.251 -22.190 1.00 97.31 276 ASP A C 1
ATOM 2222 O O . ASP A 1 276 ? 3.551 -9.898 -23.322 1.00 97.31 276 ASP A O 1
ATOM 2226 N N . ARG A 1 277 ? 2.903 -9.375 -21.236 1.00 98.44 277 ARG A N 1
ATOM 2227 C CA . ARG A 1 277 ? 2.845 -7.927 -21.423 1.00 98.44 277 ARG A CA 1
ATOM 2228 C C . ARG A 1 277 ? 3.527 -7.211 -20.275 1.00 98.44 277 ARG A C 1
ATOM 2230 O O . ARG A 1 277 ? 3.462 -7.657 -19.129 1.00 98.44 277 ARG A O 1
ATOM 2237 N N . ILE A 1 278 ? 4.125 -6.064 -20.576 1.00 98.75 278 ILE A N 1
ATOM 2238 C CA . ILE A 1 278 ? 4.730 -5.189 -19.576 1.00 98.75 278 ILE A CA 1
ATOM 2239 C C . ILE A 1 278 ? 4.431 -3.716 -19.852 1.00 98.75 278 ILE A C 1
ATOM 2241 O O . ILE A 1 278 ? 4.465 -3.261 -20.994 1.00 98.75 278 ILE A O 1
ATOM 2245 N N . SER A 1 279 ? 4.148 -2.965 -18.792 1.00 98.75 279 SER A N 1
ATOM 2246 C CA . SER A 1 279 ? 4.047 -1.507 -18.809 1.00 98.75 279 SER A CA 1
ATOM 2247 C C . SER A 1 279 ? 4.938 -0.889 -17.744 1.00 98.75 279 SER A C 1
ATOM 2249 O O . SER A 1 279 ? 5.180 -1.485 -16.696 1.00 98.75 279 SER A O 1
ATOM 2251 N N . PHE A 1 280 ? 5.371 0.337 -18.000 1.00 98.75 280 PHE A N 1
ATOM 2252 C CA . PHE A 1 280 ? 6.207 1.131 -17.111 1.00 98.75 280 PHE A CA 1
ATOM 2253 C C . PHE A 1 280 ? 5.469 2.411 -16.724 1.00 98.75 280 PHE A C 1
ATOM 2255 O O . PHE A 1 280 ? 4.899 3.080 -17.587 1.00 98.75 280 PHE A O 1
ATOM 2262 N N . ILE A 1 281 ? 5.457 2.730 -15.430 1.00 98.62 281 ILE A N 1
ATOM 2263 C CA . ILE A 1 281 ? 4.939 3.990 -14.892 1.00 98.62 281 ILE A CA 1
ATOM 2264 C C . ILE A 1 281 ? 5.993 4.615 -13.978 1.00 98.62 281 ILE A C 1
ATOM 2266 O O . ILE A 1 281 ? 6.341 4.046 -12.941 1.00 98.62 281 ILE A O 1
ATOM 2270 N N . GLY A 1 282 ? 6.514 5.777 -14.359 1.00 97.88 282 GLY A N 1
ATOM 2271 C CA . GLY A 1 282 ? 7.548 6.494 -13.619 1.00 97.88 282 GLY A CA 1
ATOM 2272 C C . GLY A 1 282 ? 7.047 7.843 -13.121 1.00 97.88 282 GLY A C 1
ATOM 2273 O O . GLY A 1 282 ? 6.554 8.647 -13.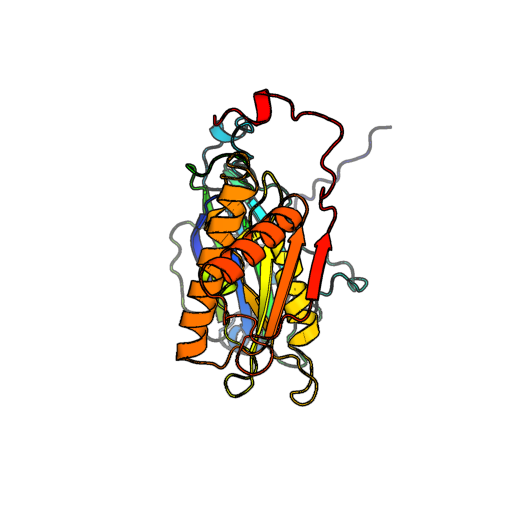909 1.00 97.88 282 GLY A O 1
ATOM 2274 N N . HIS A 1 283 ? 7.205 8.121 -11.828 1.00 97.38 283 HIS A N 1
ATOM 2275 C CA . HIS A 1 283 ? 6.955 9.446 -11.256 1.00 97.38 283 HIS A CA 1
ATOM 2276 C C . HIS A 1 283 ? 8.269 10.217 -11.096 1.00 97.38 283 HIS A C 1
ATOM 2278 O O . HIS A 1 283 ? 9.234 9.693 -10.540 1.00 97.38 283 HIS A O 1
ATOM 2284 N N . SER A 1 284 ? 8.313 11.475 -11.542 1.00 95.62 284 SER A N 1
ATOM 2285 C CA . SER A 1 284 ? 9.475 12.359 -11.407 1.00 95.62 284 SER A CA 1
ATOM 2286 C C . SER A 1 284 ? 10.759 11.689 -11.934 1.00 95.62 284 SER A C 1
ATOM 2288 O O . SER A 1 284 ? 10.768 11.217 -13.078 1.00 95.62 284 SER A O 1
ATOM 2290 N N . LEU A 1 285 ? 11.819 11.593 -11.120 1.00 95.69 285 LEU A N 1
ATOM 2291 C CA . LEU A 1 285 ? 13.076 10.883 -11.414 1.00 95.69 285 LEU A CA 1
ATOM 2292 C C . LEU A 1 285 ? 12.866 9.430 -11.893 1.00 95.69 285 LEU A C 1
ATOM 2294 O O . LEU A 1 285 ? 13.710 8.883 -12.609 1.00 95.69 285 LEU A O 1
ATOM 2298 N N . GLY A 1 286 ? 11.737 8.812 -11.545 1.00 97.12 286 GLY A N 1
ATOM 2299 C CA . GLY A 1 286 ? 11.360 7.468 -11.965 1.00 97.12 286 GLY A CA 1
ATOM 2300 C C . GLY A 1 286 ? 11.215 7.300 -13.479 1.00 97.12 286 GLY A C 1
ATOM 2301 O O . GLY A 1 286 ? 11.540 6.232 -13.989 1.00 97.12 286 GLY A O 1
ATOM 2302 N N . GLY A 1 287 ? 10.817 8.340 -14.221 1.00 97.81 287 GLY A N 1
ATOM 2303 C CA . GLY A 1 287 ? 10.684 8.271 -15.686 1.00 97.81 287 GLY A CA 1
ATOM 2304 C C . GLY A 1 287 ? 12.027 8.067 -16.407 1.00 97.81 287 GLY A C 1
ATOM 2305 O O . GLY A 1 287 ? 12.208 7.054 -17.093 1.00 97.81 287 GLY A O 1
ATOM 2306 N N . PRO A 1 288 ? 13.018 8.962 -16.218 1.00 97.88 288 PRO A N 1
ATOM 2307 C CA . PRO A 1 288 ? 14.363 8.762 -16.755 1.00 97.88 288 PRO A CA 1
ATOM 2308 C C . PRO A 1 288 ? 15.020 7.475 -16.232 1.00 97.88 288 PRO A C 1
ATOM 2310 O O . PRO A 1 288 ? 15.682 6.760 -16.986 1.00 97.88 288 PRO A O 1
ATOM 2313 N N . THR A 1 289 ? 14.770 7.122 -14.964 1.00 98.12 289 THR A N 1
ATOM 2314 C CA . THR A 1 289 ? 15.220 5.854 -14.364 1.00 98.12 289 THR A CA 1
ATOM 2315 C C . THR A 1 289 ? 14.696 4.640 -15.134 1.00 98.12 289 THR A C 1
ATOM 2317 O O . THR A 1 289 ? 15.470 3.734 -15.444 1.00 98.12 289 THR A O 1
ATOM 2320 N N . GLN A 1 290 ? 13.413 4.620 -15.505 1.00 97.88 290 GLN A N 1
ATOM 2321 C CA . GLN A 1 290 ? 12.836 3.534 -16.301 1.00 97.88 290 GLN A CA 1
ATOM 2322 C C . GLN A 1 290 ? 13.377 3.495 -17.729 1.00 97.88 290 GLN A C 1
ATOM 2324 O O . GLN A 1 290 ? 13.581 2.409 -18.259 1.00 97.88 290 GLN A O 1
ATOM 2329 N N . SER A 1 291 ? 13.692 4.642 -18.333 1.00 98.00 291 SER A N 1
ATOM 2330 C CA . SER A 1 291 ? 14.329 4.664 -19.661 1.00 98.00 291 SER A CA 1
ATOM 2331 C C . SER A 1 291 ? 15.696 3.978 -19.629 1.00 98.00 291 SER A C 1
ATOM 2333 O O . SER A 1 291 ? 16.013 3.142 -20.477 1.00 98.00 291 SER A O 1
ATOM 2335 N N . MET A 1 292 ? 16.480 4.251 -18.582 1.00 98.38 292 MET A N 1
ATOM 2336 C CA . MET A 1 292 ? 17.730 3.537 -18.339 1.00 98.38 292 MET A CA 1
ATOM 2337 C C . MET A 1 292 ? 17.502 2.048 -18.021 1.00 98.38 292 MET A C 1
ATOM 2339 O O . MET A 1 292 ? 18.284 1.206 -18.464 1.00 98.38 292 MET A O 1
ATOM 2343 N N . ALA A 1 293 ? 16.437 1.698 -17.295 1.00 98.56 293 ALA A N 1
ATOM 2344 C CA . ALA A 1 293 ? 16.084 0.306 -17.016 1.00 98.56 293 ALA A CA 1
ATOM 2345 C C . ALA A 1 293 ? 15.746 -0.475 -18.294 1.00 98.56 293 ALA A C 1
ATOM 2347 O O . ALA A 1 293 ? 16.254 -1.578 -18.483 1.00 98.56 293 ALA A O 1
ATOM 2348 N N . VAL A 1 294 ? 14.962 0.112 -19.202 1.00 98.38 294 VAL A N 1
ATOM 2349 C CA . VAL A 1 294 ? 14.653 -0.466 -20.519 1.00 98.38 294 VAL A CA 1
ATOM 2350 C C . VAL A 1 294 ? 15.935 -0.673 -21.324 1.00 98.38 294 VAL A C 1
ATOM 2352 O O . VAL A 1 294 ? 16.150 -1.773 -21.830 1.00 98.38 294 VAL A O 1
ATOM 2355 N N . ARG A 1 295 ? 16.838 0.321 -21.366 1.00 98.12 295 ARG A N 1
ATOM 2356 C CA . ARG A 1 295 ? 18.170 0.159 -21.978 1.00 98.12 295 ARG A CA 1
ATOM 2357 C C . ARG A 1 295 ? 18.951 -0.997 -21.348 1.00 98.12 295 ARG A C 1
ATOM 2359 O O . ARG A 1 295 ? 19.594 -1.770 -22.050 1.00 98.12 295 ARG A O 1
ATOM 2366 N N . TYR A 1 296 ? 18.952 -1.106 -20.022 1.00 98.62 296 TYR A N 1
ATOM 2367 C CA . TYR A 1 296 ? 19.654 -2.189 -19.338 1.00 98.62 296 TYR A CA 1
ATOM 2368 C C . TYR A 1 296 ? 19.085 -3.559 -19.727 1.00 98.62 296 TYR A C 1
ATOM 2370 O O . TYR A 1 296 ? 19.851 -4.466 -20.048 1.00 98.62 296 TYR A O 1
ATOM 2378 N N . ILE A 1 297 ? 17.756 -3.691 -19.744 1.00 98.62 297 ILE A N 1
ATOM 2379 C CA . ILE A 1 297 ? 17.049 -4.916 -20.130 1.00 98.62 297 ILE A CA 1
ATOM 2380 C C . ILE A 1 297 ? 17.412 -5.317 -21.564 1.00 98.62 297 ILE A C 1
ATOM 2382 O O . ILE A 1 297 ? 17.803 -6.462 -21.775 1.00 98.62 297 ILE A O 1
ATOM 2386 N N . THR A 1 298 ? 17.359 -4.392 -22.530 1.00 97.31 298 THR A N 1
ATOM 2387 C CA . THR A 1 298 ? 17.668 -4.698 -23.940 1.00 97.31 298 THR A CA 1
ATOM 2388 C C . THR A 1 298 ? 19.122 -5.105 -24.147 1.00 97.31 298 THR A C 1
ATOM 2390 O O . THR A 1 298 ? 19.401 -6.003 -24.935 1.00 97.31 298 THR A O 1
ATOM 2393 N N . VAL A 1 299 ? 20.057 -4.500 -23.412 1.00 97.69 299 VAL A N 1
ATOM 2394 C CA . VAL A 1 299 ? 21.479 -4.868 -23.481 1.00 97.69 299 VAL A CA 1
ATOM 2395 C C . VAL A 1 299 ? 21.745 -6.221 -22.816 1.00 97.69 299 VAL A C 1
ATOM 2397 O O . VAL A 1 299 ? 22.551 -7.003 -23.315 1.00 97.69 299 VAL A O 1
ATOM 2400 N N . LYS A 1 300 ? 21.103 -6.513 -21.678 1.00 98.25 300 LYS A N 1
ATOM 2401 C CA . LYS A 1 300 ? 21.354 -7.749 -20.914 1.00 98.25 300 LYS A CA 1
ATOM 2402 C C . LYS A 1 300 ? 20.586 -8.959 -21.423 1.00 98.25 300 LYS A C 1
ATOM 2404 O O . LYS A 1 300 ? 21.084 -10.075 -21.295 1.00 98.25 300 LYS A O 1
ATOM 2409 N N . ARG A 1 301 ? 19.398 -8.756 -21.984 1.00 97.81 301 ARG A N 1
ATOM 2410 C CA . ARG A 1 301 ? 18.553 -9.809 -22.549 1.00 97.81 301 ARG A CA 1
ATOM 2411 C C . ARG A 1 301 ? 17.909 -9.291 -23.845 1.00 97.81 301 ARG A C 1
ATOM 2413 O O . ARG A 1 301 ? 16.748 -8.886 -23.822 1.00 97.81 301 ARG A O 1
ATOM 2420 N N . PRO A 1 302 ? 18.636 -9.316 -24.980 1.00 95.69 302 PRO A N 1
ATOM 2421 C CA . PRO A 1 302 ? 18.164 -8.750 -26.249 1.00 95.69 302 PRO A CA 1
ATOM 2422 C C . PRO A 1 302 ? 16.825 -9.312 -26.740 1.00 95.69 302 PRO A C 1
ATOM 2424 O O . PRO A 1 302 ? 16.034 -8.588 -27.333 1.00 95.69 302 PRO A O 1
ATOM 2427 N N . SER A 1 303 ? 16.534 -10.581 -26.438 1.00 96.19 303 SER A N 1
ATOM 2428 C CA . SER A 1 303 ? 15.272 -11.243 -26.789 1.00 96.19 303 SER A CA 1
ATOM 2429 C C . SER A 1 303 ? 14.100 -10.909 -25.860 1.00 96.19 303 SER A C 1
ATOM 2431 O O . SER A 1 303 ? 12.987 -11.367 -26.106 1.00 96.19 303 SER A O 1
ATOM 2433 N N . PHE A 1 304 ? 14.306 -10.134 -24.788 1.00 97.94 304 PHE A N 1
ATOM 2434 C CA . PHE A 1 304 ? 13.255 -9.873 -23.799 1.00 97.94 304 PHE A CA 1
ATOM 2435 C C . PHE A 1 304 ? 12.031 -9.185 -24.412 1.00 97.94 304 PHE A C 1
ATOM 2437 O O . PHE A 1 304 ? 10.911 -9.558 -24.085 1.00 97.94 304 PHE A O 1
ATOM 2444 N N . PHE A 1 305 ? 12.245 -8.230 -25.320 1.00 97.06 305 PHE A N 1
ATOM 2445 C CA . PHE A 1 305 ? 11.186 -7.530 -26.058 1.00 97.06 305 PHE A CA 1
ATOM 2446 C C . PHE A 1 305 ? 11.054 -8.035 -27.505 1.00 97.06 305 PHE A C 1
ATOM 2448 O O . PHE A 1 305 ? 10.648 -7.276 -28.384 1.00 97.06 305 PHE A O 1
ATOM 2455 N N . ASP A 1 306 ? 11.435 -9.289 -27.779 1.00 95.75 306 ASP A N 1
ATOM 2456 C CA . ASP A 1 306 ? 11.262 -9.882 -29.107 1.00 95.75 306 ASP A CA 1
ATOM 2457 C C . ASP A 1 306 ? 9.785 -9.787 -29.559 1.00 95.75 306 ASP A C 1
ATOM 2459 O O . ASP A 1 306 ? 8.897 -10.153 -28.783 1.00 95.75 306 ASP A O 1
ATOM 2463 N N . PRO A 1 307 ? 9.487 -9.322 -30.790 1.00 90.81 307 PRO A N 1
ATOM 2464 C CA . PRO A 1 307 ? 8.110 -9.087 -31.234 1.00 90.81 307 PRO A CA 1
ATOM 2465 C C . PRO A 1 307 ? 7.213 -10.331 -31.273 1.00 90.81 307 PRO A C 1
ATOM 2467 O O . PRO A 1 307 ? 5.990 -10.191 -31.291 1.00 90.81 307 PRO A O 1
ATOM 2470 N N . VAL A 1 308 ? 7.801 -11.531 -31.330 1.00 90.50 308 VAL A N 1
ATOM 2471 C CA . VAL A 1 308 ? 7.075 -12.798 -31.491 1.00 90.50 308 VAL A CA 1
ATOM 2472 C C . VAL A 1 308 ? 7.061 -13.600 -30.191 1.00 90.50 308 VAL A C 1
ATOM 2474 O O . VAL A 1 308 ? 6.031 -14.168 -29.830 1.00 90.50 308 VAL A O 1
ATOM 2477 N N . LYS A 1 309 ? 8.200 -13.675 -29.498 1.00 90.25 309 LYS A N 1
ATOM 2478 C CA . LYS A 1 309 ? 8.410 -14.556 -28.335 1.00 90.25 309 LYS A CA 1
ATOM 2479 C C . LYS A 1 309 ? 8.689 -13.808 -27.030 1.00 90.25 309 LYS A C 1
ATOM 2481 O O . LYS A 1 309 ? 8.752 -14.448 -25.982 1.00 90.25 309 LYS A O 1
ATOM 2486 N N . GLY A 1 310 ? 8.903 -12.497 -27.087 1.00 94.62 310 GLY A N 1
ATOM 2487 C CA . GLY A 1 310 ? 9.233 -11.669 -25.932 1.00 94.62 310 GLY A CA 1
ATOM 2488 C C . GLY A 1 310 ? 8.011 -11.198 -25.147 1.00 94.62 310 GLY A C 1
ATOM 2489 O O . GLY A 1 310 ? 6.859 -11.421 -25.522 1.00 94.62 310 GLY A O 1
ATOM 2490 N N . VAL A 1 311 ? 8.276 -10.500 -24.045 1.00 98.12 311 VAL A N 1
ATOM 2491 C CA . VAL A 1 311 ? 7.257 -9.777 -23.283 1.00 98.12 311 VAL A CA 1
ATOM 2492 C C . VAL A 1 311 ? 6.899 -8.511 -24.055 1.00 98.12 311 VAL A C 1
ATOM 2494 O O . VAL A 1 311 ? 7.749 -7.649 -24.280 1.00 98.12 311 VAL A O 1
ATOM 2497 N N . LYS A 1 312 ? 5.635 -8.370 -24.451 1.00 98.25 312 LYS A N 1
ATOM 2498 C CA . LYS A 1 312 ? 5.167 -7.239 -25.254 1.00 98.25 312 LYS A CA 1
ATOM 2499 C C . LYS A 1 312 ? 5.155 -5.946 -24.421 1.00 98.25 312 LYS A C 1
ATOM 2501 O O . LYS A 1 312 ? 4.391 -5.868 -23.455 1.00 98.25 312 LYS A O 1
ATOM 2506 N N . PRO A 1 313 ? 5.924 -4.904 -24.783 1.00 97.75 313 PRO A N 1
ATOM 2507 C CA . PRO A 1 313 ? 5.782 -3.598 -24.152 1.00 97.75 313 PRO A CA 1
ATOM 2508 C C . PRO A 1 313 ? 4.440 -2.973 -24.565 1.00 97.75 313 PRO A C 1
ATOM 2510 O O . PRO A 1 313 ? 4.078 -3.000 -25.742 1.00 97.75 313 PRO A O 1
ATOM 2513 N N . VAL A 1 314 ? 3.685 -2.442 -23.601 1.00 98.06 314 VAL A N 1
ATOM 2514 C CA . VAL A 1 314 ? 2.342 -1.882 -23.838 1.00 98.06 314 VAL A CA 1
ATOM 2515 C C . VAL A 1 314 ? 2.321 -0.376 -23.610 1.00 98.06 314 VAL A C 1
ATOM 2517 O O . VAL A 1 314 ? 2.033 0.366 -24.540 1.00 98.06 314 VAL A O 1
ATOM 2520 N N . ASN A 1 315 ? 2.647 0.080 -22.397 1.00 98.25 315 ASN A N 1
ATOM 2521 C CA . ASN A 1 315 ? 2.635 1.503 -22.053 1.00 98.25 315 ASN A CA 1
ATOM 2522 C C . ASN A 1 315 ? 3.959 1.930 -21.415 1.00 98.25 315 ASN A C 1
ATOM 2524 O O . ASN A 1 315 ? 4.538 1.192 -20.615 1.00 98.25 315 ASN A O 1
ATOM 2528 N N . PHE A 1 316 ? 4.382 3.157 -21.711 1.00 98.38 316 PHE A N 1
ATOM 2529 C CA . PHE A 1 316 ? 5.461 3.849 -21.012 1.00 98.38 316 PHE A CA 1
ATOM 2530 C C . PHE A 1 316 ? 4.938 5.213 -20.552 1.00 98.38 316 PHE A C 1
ATOM 2532 O O . PHE A 1 316 ? 4.810 6.140 -21.349 1.00 98.38 316 PHE A O 1
ATOM 2539 N N . ILE A 1 317 ? 4.548 5.306 -19.281 1.00 98.38 317 ILE A N 1
ATOM 2540 C CA . ILE A 1 317 ? 3.861 6.465 -18.704 1.00 98.38 317 ILE A CA 1
ATOM 2541 C C . ILE A 1 317 ? 4.817 7.193 -17.770 1.00 98.38 317 ILE A C 1
ATOM 2543 O O . ILE A 1 317 ? 5.425 6.593 -16.887 1.00 98.38 317 ILE A O 1
ATOM 2547 N N . THR A 1 318 ? 4.919 8.506 -17.934 1.00 97.44 318 THR A N 1
ATOM 2548 C CA . THR A 1 318 ? 5.808 9.342 -17.127 1.00 97.44 318 THR A CA 1
ATOM 2549 C C . THR A 1 318 ? 5.026 10.509 -16.548 1.00 97.44 318 THR A C 1
ATOM 2551 O O . THR A 1 318 ? 4.362 11.232 -17.289 1.00 97.44 318 THR A O 1
ATOM 2554 N N . LEU A 1 319 ? 5.105 10.700 -15.235 1.00 97.00 319 LEU A N 1
ATOM 2555 C CA . LEU A 1 319 ? 4.353 11.713 -14.499 1.00 97.00 319 LEU A CA 1
ATOM 2556 C C . LEU A 1 319 ? 5.332 12.725 -13.908 1.00 97.00 319 LEU A C 1
ATOM 2558 O O . LEU A 1 319 ? 6.131 12.368 -13.046 1.00 97.00 319 LEU A O 1
ATOM 2562 N N . ALA A 1 320 ? 5.278 13.976 -14.372 1.00 95.25 320 ALA A N 1
ATOM 2563 C CA . ALA A 1 320 ? 6.176 15.052 -13.930 1.00 95.25 320 ALA A CA 1
ATOM 2564 C C . ALA A 1 320 ? 7.681 14.704 -14.042 1.00 95.25 320 ALA A C 1
ATOM 2566 O O . ALA A 1 320 ? 8.489 15.073 -13.191 1.00 95.25 320 ALA A O 1
ATOM 2567 N N . SER A 1 321 ? 8.064 13.953 -15.079 1.00 96.19 321 SER A N 1
ATOM 2568 C CA . SER A 1 321 ? 9.426 13.442 -15.263 1.00 96.19 321 SER A CA 1
ATOM 2569 C C . SER A 1 321 ? 10.349 14.420 -16.006 1.00 96.19 321 SER A C 1
ATOM 2571 O O . SER A 1 321 ? 10.018 14.826 -17.121 1.00 96.19 321 SER A O 1
ATOM 2573 N N . PRO A 1 322 ? 11.537 14.751 -15.464 1.00 93.88 322 PRO A N 1
ATOM 2574 C CA . PRO A 1 322 ? 12.432 15.751 -16.048 1.00 93.88 322 PRO A CA 1
ATOM 2575 C C . PRO A 1 322 ? 13.353 15.152 -17.126 1.00 93.88 322 PRO A C 1
ATOM 2577 O O . PRO A 1 322 ? 14.559 15.024 -16.929 1.00 93.88 322 PRO A O 1
ATOM 2580 N N . PHE A 1 323 ? 12.805 14.757 -18.279 1.00 93.00 323 PHE A N 1
ATOM 2581 C CA . PHE A 1 323 ? 13.609 14.177 -19.372 1.00 93.00 323 PHE A CA 1
ATOM 2582 C C . PHE A 1 323 ? 14.635 15.137 -19.969 1.00 93.00 323 PHE A C 1
ATOM 2584 O O . PHE A 1 323 ? 15.703 14.708 -20.393 1.00 93.00 323 PHE A O 1
ATOM 2591 N N . ILE A 1 324 ? 14.313 16.427 -19.977 1.00 90.50 324 ILE A N 1
ATOM 2592 C CA . ILE A 1 324 ? 15.178 17.495 -20.490 1.00 90.50 324 ILE A CA 1
ATOM 2593 C C . ILE A 1 324 ? 16.044 18.128 -19.390 1.00 90.50 324 ILE A C 1
ATOM 2595 O O . ILE A 1 324 ? 16.637 19.180 -19.599 1.00 90.50 324 ILE A O 1
ATOM 2599 N N . GLY A 1 325 ? 16.106 17.499 -18.213 1.00 84.25 325 GLY A N 1
ATOM 2600 C CA . GLY A 1 325 ? 16.743 18.062 -17.027 1.00 84.25 325 GLY A CA 1
ATOM 2601 C C . GLY A 1 325 ? 15.848 19.048 -16.272 1.00 84.25 325 GLY A C 1
ATOM 2602 O O . GLY A 1 325 ? 14.671 19.233 -16.586 1.00 84.25 325 GLY A O 1
ATOM 2603 N N . VAL A 1 326 ? 16.417 19.649 -15.229 1.00 80.69 326 VAL A N 1
ATOM 2604 C CA . VAL A 1 326 ? 15.812 20.720 -14.427 1.00 80.69 326 VAL A CA 1
ATOM 2605 C C . VAL A 1 326 ? 16.729 21.940 -14.475 1.00 80.69 326 VAL A C 1
ATOM 2607 O O . VAL A 1 326 ? 17.943 21.791 -14.523 1.00 80.69 326 VAL A O 1
ATOM 2610 N N . ILE A 1 327 ? 16.149 23.142 -14.496 1.00 68.56 327 ILE A N 1
ATOM 2611 C CA . ILE A 1 327 ? 16.886 24.406 -14.695 1.00 68.56 327 ILE A CA 1
ATOM 2612 C C . ILE A 1 327 ? 17.750 24.776 -13.471 1.00 68.56 327 ILE A C 1
ATOM 2614 O O . ILE A 1 327 ? 18.726 25.503 -13.612 1.00 68.56 327 ILE A O 1
ATOM 2618 N N . GLY A 1 328 ? 17.403 24.286 -12.276 1.00 62.88 328 GLY A N 1
ATOM 2619 C CA . GLY A 1 328 ? 18.146 24.552 -11.043 1.00 62.88 328 GLY A CA 1
ATOM 2620 C C . GLY A 1 328 ? 18.952 23.346 -10.576 1.00 62.88 328 GLY A C 1
ATOM 2621 O O . GLY A 1 328 ? 18.394 22.257 -10.422 1.00 62.88 328 GLY A O 1
ATOM 2622 N N . ASP A 1 329 ? 20.237 23.563 -10.289 1.00 54.94 329 ASP A N 1
ATOM 2623 C CA . ASP A 1 329 ? 21.037 22.629 -9.501 1.00 54.94 329 ASP A CA 1
ATOM 2624 C C . ASP A 1 329 ? 20.409 22.469 -8.112 1.00 54.94 329 ASP A C 1
ATOM 2626 O O . ASP A 1 329 ? 20.017 23.442 -7.460 1.00 54.94 329 ASP A O 1
ATOM 2630 N N . PHE A 1 330 ? 20.284 21.223 -7.654 1.00 55.59 330 PHE A N 1
ATOM 2631 C CA . PHE A 1 330 ? 19.793 20.951 -6.308 1.00 55.59 330 PHE A CA 1
ATOM 2632 C C . PHE A 1 330 ? 20.711 21.622 -5.276 1.00 55.59 330 PHE A C 1
ATOM 2634 O O . PHE A 1 330 ? 21.935 21.525 -5.398 1.00 55.59 330 PHE A O 1
ATOM 2641 N N . PRO A 1 331 ? 20.160 22.255 -4.224 1.00 48.66 331 PRO A N 1
ATOM 2642 C CA . PRO A 1 331 ? 20.981 22.786 -3.152 1.00 48.66 331 PRO A CA 1
ATOM 2643 C C . PRO A 1 331 ? 21.840 21.673 -2.543 1.00 48.66 331 PRO A C 1
ATOM 2645 O O . PRO A 1 331 ? 21.320 20.644 -2.112 1.00 48.66 331 PRO A O 1
ATOM 2648 N N . PHE A 1 332 ? 23.153 21.897 -2.489 1.00 46.56 332 PHE A N 1
ATOM 2649 C CA . PHE A 1 332 ? 24.160 20.900 -2.103 1.00 46.56 332 PHE A CA 1
ATOM 2650 C C . PHE A 1 332 ? 23.893 20.239 -0.734 1.00 46.56 332 PHE A C 1
ATOM 2652 O O . PHE A 1 332 ? 24.293 19.107 -0.494 1.00 46.56 332 PHE A O 1
ATOM 2659 N N . TYR A 1 333 ? 23.173 20.918 0.166 1.00 51.72 333 TYR A N 1
ATOM 2660 C CA . TYR A 1 333 ? 22.825 20.405 1.496 1.00 51.72 333 TYR A CA 1
ATOM 2661 C C . TYR A 1 333 ? 21.745 19.307 1.496 1.00 51.72 333 TYR A C 1
ATOM 2663 O O . TYR A 1 333 ? 21.565 18.648 2.515 1.00 51.72 333 TYR A O 1
ATOM 2671 N N . LEU A 1 334 ? 21.033 19.091 0.383 1.00 45.97 334 LEU A N 1
ATOM 2672 C CA . LEU A 1 334 ? 20.100 17.966 0.206 1.00 45.97 334 LEU A CA 1
ATOM 2673 C C . LEU A 1 334 ? 20.781 16.718 -0.386 1.00 45.97 334 LEU A C 1
ATOM 2675 O O . LEU A 1 334 ? 20.208 15.631 -0.347 1.00 45.97 334 LEU A O 1
ATOM 2679 N N . SER A 1 335 ? 21.982 16.866 -0.952 1.00 41.72 335 SER A N 1
ATOM 2680 C CA . SER A 1 335 ? 22.766 15.796 -1.588 1.00 41.72 335 SER A CA 1
ATOM 2681 C C . SER A 1 335 ? 23.850 15.205 -0.684 1.00 41.72 335 SER A C 1
ATOM 2683 O O . SER A 1 335 ? 24.472 14.212 -1.064 1.00 41.72 335 SER A O 1
ATOM 2685 N N . VAL A 1 336 ? 24.062 15.759 0.514 1.00 34.88 336 VAL A N 1
ATOM 2686 C CA . VAL A 1 336 ? 24.921 15.131 1.522 1.00 34.88 336 VAL A CA 1
ATOM 2687 C C . VAL A 1 336 ? 24.125 14.008 2.197 1.00 34.88 336 VAL A C 1
ATOM 2689 O O . VAL A 1 336 ? 23.064 14.285 2.758 1.00 34.88 336 VAL A O 1
ATOM 2692 N N . PRO A 1 337 ? 24.594 12.748 2.162 1.00 37.62 337 PRO A N 1
ATOM 2693 C CA . PRO A 1 337 ? 24.040 11.721 3.028 1.00 37.62 337 PRO A CA 1
ATOM 2694 C C . PRO A 1 337 ? 24.365 12.130 4.469 1.00 37.62 337 PRO A C 1
ATOM 2696 O O . PRO A 1 337 ? 25.533 12.134 4.853 1.00 37.62 337 PRO A O 1
ATOM 2699 N N . LEU A 1 338 ? 23.350 12.547 5.227 1.00 36.84 338 LEU A N 1
ATOM 2700 C CA . LEU A 1 338 ? 23.449 12.656 6.683 1.00 36.84 338 LEU A CA 1
ATOM 2701 C C . LEU A 1 338 ? 23.425 11.265 7.317 1.00 36.84 338 LEU A C 1
ATOM 2703 O O . LEU A 1 338 ? 22.553 10.452 6.919 1.00 36.84 338 LEU A O 1
#

Foldseek 3Di:
DDDDDPPPPDDDDDDDDLWAWADKDKDKDFALKKKKKKKKFQQVLCVVVVQNFFKKKKKKFFQADPVQQVVPVQHALWKKKWKFAPQDDPVDDDDDDDDTDIDGTQHHGRMRMDMDGPDPRQDDPPGSMGIIMMMIGGRGQADRPDMIMMMIIMTRDPSNRPDDPPDHDNRPRIDMDMDMLVRLLPDAFLDQADAEEEEEEEEAPSHFCRPPCVVVVVVVCVVQVVDDPVPGNRYHYHYQRVCRNPNLVDLQVLLLSRLVVVVVVCVVSVVRGHHQAYEYEYEASGLSSVVNSVVNNCVVPVCQCPPPPHRPYDYRHYHNYPPVDDPDDDDVVSSDRD